Protein AF-A0A7S4HSU2-F1 (afdb_monomer_lite)

Foldseek 3Di:
DDDDDDDDDDDDDPDPPDDDDDPDPDDQDLVNLLVVLLVQLLCCLAPVVVPDPNVRSLVVSLVVLVVVQVVCVVVVHHRRDVVSSVVSSVVSVVCNVCVNVCCVPPDDLCVVPDPVVLVVCCVVPNDVVSNVVSVVVPDDDDDDDDDPCVPDPPDDPVRVVVVVVVVQVVVDDPDDDDDDDDPD

Radius of gyration: 28.09 Å; chains: 1; bounding box: 58×90×59 Å

Organism: NCBI:txid265563

Structure (mmCIF, N/CA/C/O backbone):
data_AF-A0A7S4HSU2-F1
#
_entry.id   AF-A0A7S4HSU2-F1
#
loop_
_atom_site.group_PDB
_atom_site.id
_atom_site.type_symbol
_atom_site.label_atom_id
_atom_site.label_alt_id
_atom_site.label_comp_id
_atom_site.label_asym_id
_atom_site.label_entity_id
_atom_site.label_seq_id
_atom_site.pdbx_PDB_ins_code
_atom_site.Cartn_x
_atom_site.Cartn_y
_atom_site.Cartn_z
_atom_site.occupancy
_atom_site.B_iso_or_equiv
_atom_site.auth_seq_id
_atom_site.auth_comp_id
_atom_site.auth_asym_id
_atom_site.auth_atom_id
_atom_site.pdbx_PDB_model_num
ATOM 1 N N . ARG A 1 1 ? 17.990 72.581 12.651 1.00 37.16 1 ARG A N 1
ATOM 2 C CA . ARG A 1 1 ? 16.517 72.488 12.814 1.00 37.16 1 ARG A CA 1
ATOM 3 C C . ARG A 1 1 ? 16.026 71.397 11.862 1.00 37.16 1 ARG A C 1
ATOM 5 O O . ARG A 1 1 ? 16.315 71.533 10.687 1.00 37.16 1 ARG A O 1
ATOM 12 N N . ARG A 1 2 ? 15.416 70.331 12.412 1.00 32.28 2 ARG A N 1
ATOM 13 C CA . ARG A 1 2 ? 14.367 69.425 11.865 1.00 32.28 2 ARG A CA 1
ATOM 14 C C . ARG A 1 2 ? 14.195 69.462 10.328 1.00 32.28 2 ARG A C 1
ATOM 16 O O . ARG A 1 2 ? 13.885 70.519 9.807 1.00 32.28 2 ARG A O 1
ATOM 23 N N . GLY A 1 3 ? 14.406 68.398 9.555 1.00 29.47 3 GLY A N 1
ATOM 24 C CA . GLY A 1 3 ? 13.776 67.078 9.664 1.00 29.47 3 GLY A CA 1
ATOM 25 C C . GLY A 1 3 ? 12.472 67.052 8.850 1.00 29.47 3 GLY A C 1
ATOM 26 O O . GLY A 1 3 ? 11.531 67.713 9.265 1.00 29.47 3 GLY A O 1
ATOM 27 N N . SER A 1 4 ? 12.451 66.334 7.717 1.00 36.00 4 SER A N 1
ATOM 28 C CA . SER A 1 4 ? 11.297 65.676 7.055 1.00 36.00 4 SER A CA 1
ATOM 29 C C . SER A 1 4 ? 11.825 65.091 5.728 1.00 36.00 4 SER A C 1
ATOM 31 O O . SER A 1 4 ? 12.467 65.818 4.982 1.00 36.00 4 SER A O 1
ATOM 33 N N . GLY A 1 5 ? 11.741 63.805 5.386 1.00 31.88 5 GLY A N 1
ATOM 34 C CA . GLY A 1 5 ? 10.626 62.882 5.575 1.00 31.88 5 GLY A CA 1
ATOM 35 C C . GLY A 1 5 ? 9.933 62.683 4.222 1.00 31.88 5 GLY A C 1
ATOM 36 O O . GLY A 1 5 ? 8.972 63.381 3.929 1.00 31.88 5 GLY A O 1
ATOM 37 N N . GLY A 1 6 ? 10.444 61.776 3.383 1.00 33.00 6 GLY A N 1
ATOM 38 C CA . GLY A 1 6 ? 9.837 61.398 2.101 1.00 33.00 6 GLY A CA 1
ATOM 39 C C . GLY A 1 6 ? 9.956 59.890 1.905 1.00 33.00 6 GLY A C 1
ATOM 40 O O . GLY A 1 6 ? 11.023 59.392 1.558 1.00 33.00 6 GLY A O 1
ATOM 41 N N . GLY A 1 7 ? 8.884 59.177 2.250 1.00 33.25 7 GLY A N 1
ATOM 42 C CA . GLY A 1 7 ? 8.817 57.721 2.328 1.00 33.25 7 GLY A CA 1
ATOM 43 C C . GLY A 1 7 ? 8.661 57.043 0.969 1.00 33.25 7 GLY A C 1
ATOM 44 O O . GLY A 1 7 ? 7.940 57.519 0.096 1.00 33.25 7 GLY A O 1
ATOM 45 N N . GLY A 1 8 ? 9.327 55.897 0.824 1.00 32.38 8 GLY A N 1
ATOM 46 C CA . GLY A 1 8 ? 9.106 54.956 -0.265 1.00 32.38 8 GLY A CA 1
ATOM 47 C C . GLY A 1 8 ? 7.894 54.077 0.027 1.00 32.38 8 GLY A C 1
ATOM 48 O O . GLY A 1 8 ? 7.946 53.228 0.914 1.00 32.38 8 GLY A O 1
ATOM 49 N N . GLY A 1 9 ? 6.819 54.268 -0.734 1.00 33.34 9 GLY A N 1
ATOM 50 C CA . GLY A 1 9 ? 5.735 53.298 -0.852 1.00 33.34 9 GLY A CA 1
ATOM 51 C C . GLY A 1 9 ? 6.085 52.279 -1.932 1.00 33.34 9 GLY A C 1
ATOM 52 O O . GLY A 1 9 ? 6.090 52.612 -3.115 1.00 33.34 9 GLY A O 1
ATOM 53 N N . LYS A 1 10 ? 6.395 51.041 -1.536 1.00 37.44 10 LYS A N 1
ATOM 54 C CA . LYS A 1 10 ? 6.338 49.887 -2.440 1.00 37.44 10 LYS A CA 1
ATOM 55 C C . LYS A 1 10 ? 4.871 49.481 -2.545 1.00 37.44 10 LYS A C 1
ATOM 57 O O . LYS A 1 10 ? 4.307 49.002 -1.570 1.00 37.44 10 LYS A O 1
ATOM 62 N N . GLY A 1 11 ? 4.270 49.728 -3.706 1.00 35.06 11 GLY A N 1
ATOM 63 C CA . GLY A 1 11 ? 2.959 49.198 -4.056 1.00 35.06 11 GLY A CA 1
ATOM 64 C C . GLY A 1 11 ? 3.046 47.692 -4.276 1.00 35.06 11 GLY A C 1
ATOM 65 O O . GLY A 1 11 ? 3.848 47.219 -5.083 1.00 35.06 11 GLY A O 1
ATOM 66 N N . GLU A 1 12 ? 2.232 46.971 -3.519 1.00 34.03 12 GLU A N 1
ATOM 67 C CA . GLU A 1 12 ? 1.886 45.569 -3.704 1.00 34.03 12 GLU A CA 1
ATOM 68 C C . GLU A 1 12 ? 1.117 45.426 -5.024 1.00 34.03 12 GLU A C 1
ATOM 70 O O . GLU A 1 12 ? 0.105 46.088 -5.250 1.00 34.03 12 GLU A O 1
ATOM 75 N N . GLY A 1 13 ? 1.644 44.604 -5.928 1.00 33.03 13 GLY A N 1
ATOM 76 C CA . GLY A 1 13 ? 0.954 44.174 -7.137 1.00 33.03 13 GLY A CA 1
ATOM 77 C C . GLY A 1 13 ? 0.538 42.724 -6.968 1.00 33.03 13 GLY A C 1
ATOM 78 O O . GLY A 1 13 ? 1.309 41.822 -7.293 1.00 33.03 13 GLY A O 1
ATOM 79 N N . GLU A 1 14 ? -0.665 42.510 -6.441 1.00 32.94 14 GLU A N 1
ATOM 80 C CA . GLU A 1 14 ? -1.365 41.229 -6.472 1.00 32.94 14 GLU A CA 1
ATOM 81 C C . GLU A 1 14 ? -1.713 40.896 -7.929 1.00 32.94 14 GLU A C 1
ATOM 83 O O . GLU A 1 14 ? -2.647 41.428 -8.526 1.00 32.94 14 GLU A O 1
ATOM 88 N N . GLY A 1 15 ? -0.900 40.038 -8.540 1.00 33.31 15 GLY A N 1
ATOM 89 C CA . GLY A 1 15 ? -1.208 39.421 -9.821 1.00 33.31 15 GLY A CA 1
ATOM 90 C C . GLY A 1 15 ? -2.084 38.195 -9.603 1.00 33.31 15 GLY A C 1
ATOM 91 O O . GLY A 1 15 ? -1.564 37.086 -9.491 1.00 33.31 15 GLY A O 1
ATOM 92 N N . GLU A 1 16 ? -3.403 38.387 -9.573 1.00 34.88 16 GLU A N 1
ATOM 93 C CA . GLU A 1 16 ? -4.387 37.312 -9.728 1.00 34.88 16 GLU A CA 1
ATOM 94 C C . GLU A 1 16 ? -4.232 36.664 -11.117 1.00 34.88 16 GLU A C 1
ATOM 96 O O . GLU A 1 16 ? -4.819 37.068 -12.125 1.00 34.88 16 GLU A O 1
ATOM 101 N N . GLY A 1 17 ? -3.394 35.631 -11.178 1.00 34.78 17 GLY A N 1
ATOM 102 C CA . GLY A 1 17 ? -3.284 34.730 -12.315 1.00 34.78 17 GLY A CA 1
ATOM 103 C C . GLY A 1 17 ? -4.521 33.844 -12.401 1.00 34.78 17 GLY A C 1
ATOM 104 O O . GLY A 1 17 ? -4.592 32.799 -11.761 1.00 34.78 17 GLY A O 1
ATOM 105 N N . LYS A 1 18 ? -5.491 34.286 -13.207 1.00 37.69 18 LYS A N 1
ATOM 106 C CA . LYS A 1 18 ? -6.683 33.552 -13.650 1.00 37.69 18 LYS A CA 1
ATOM 107 C C . LYS A 1 18 ? -6.416 32.053 -13.834 1.00 37.69 18 LYS A C 1
ATOM 109 O O . LYS A 1 18 ? -5.692 31.645 -14.742 1.00 37.69 18 LYS A O 1
ATOM 114 N N . GLY A 1 19 ? -7.096 31.245 -13.020 1.00 34.09 19 GLY A N 1
ATOM 115 C CA . GLY A 1 19 ? -7.264 29.812 -13.230 1.00 34.09 19 GLY A CA 1
ATOM 116 C C . GLY A 1 19 ? -8.009 29.556 -14.537 1.00 34.09 19 GLY A C 1
ATOM 117 O O . GLY A 1 19 ? -9.233 29.656 -14.610 1.00 34.09 19 GLY A O 1
ATOM 118 N N . GLY A 1 20 ? -7.251 29.243 -15.585 1.00 30.97 20 GLY A N 1
ATOM 119 C CA . GLY A 1 20 ? -7.773 28.716 -16.835 1.00 30.97 20 GLY A CA 1
ATOM 120 C C . GLY A 1 20 ? -8.228 27.277 -16.632 1.00 30.97 20 GLY A C 1
ATOM 121 O O . GLY A 1 20 ? -7.413 26.357 -16.623 1.00 30.97 20 GLY A O 1
ATOM 122 N N . GLY A 1 21 ? -9.538 27.091 -16.474 1.00 42.84 21 GLY A N 1
ATOM 123 C CA . GLY A 1 21 ? -10.187 25.795 -16.610 1.00 42.84 21 GLY A CA 1
ATOM 124 C C . GLY A 1 21 ? -9.946 25.228 -18.008 1.00 42.84 21 GLY A C 1
ATOM 125 O O . GLY A 1 21 ? -10.378 25.796 -19.007 1.00 42.84 21 GLY A O 1
ATOM 126 N N . GLY A 1 22 ? -9.254 24.094 -18.059 1.00 32.19 22 GLY A N 1
ATOM 127 C CA . GLY A 1 22 ? -9.018 23.309 -19.263 1.00 32.19 22 GLY A CA 1
ATOM 128 C C . GLY A 1 22 ? -9.196 21.833 -18.946 1.00 32.19 22 GLY A C 1
ATOM 129 O O . GLY A 1 22 ? -8.226 21.086 -18.898 1.00 32.19 22 GLY A O 1
ATOM 130 N N . GLY A 1 23 ? -10.438 21.417 -18.691 1.00 40.56 23 GLY A N 1
ATOM 131 C CA . GLY A 1 23 ? -10.824 20.011 -18.568 1.00 40.56 23 GLY A CA 1
ATOM 132 C C . GLY A 1 23 ? -10.783 19.309 -19.926 1.00 40.56 23 GLY A C 1
ATOM 133 O O . GLY A 1 23 ? -11.821 18.963 -20.480 1.00 40.56 23 GLY A O 1
ATOM 134 N N . GLY A 1 24 ? -9.587 19.138 -20.488 1.00 39.16 24 GLY A N 1
ATOM 135 C CA . GLY A 1 24 ? -9.338 18.198 -21.575 1.00 39.16 24 GLY A CA 1
ATOM 136 C C . GLY A 1 24 ? -9.117 16.815 -20.976 1.00 39.16 24 GLY A C 1
ATOM 137 O O . GLY A 1 24 ? -8.352 16.681 -20.028 1.00 39.16 24 GLY A O 1
ATOM 138 N N . SER A 1 25 ? -9.793 15.793 -21.503 1.00 51.62 25 SER A N 1
ATOM 139 C CA . SER A 1 25 ? -9.597 14.388 -21.127 1.00 51.62 25 SER A CA 1
ATOM 140 C C . SER A 1 25 ? -8.113 14.007 -21.258 1.00 51.62 25 SER A C 1
ATOM 142 O O . SER A 1 25 ? -7.630 13.675 -22.341 1.00 51.62 25 SER A O 1
ATOM 144 N N . SER A 1 26 ? -7.366 14.121 -20.159 1.00 57.72 26 SER A N 1
ATOM 145 C CA . SER A 1 26 ? -5.938 13.838 -20.108 1.00 57.72 26 SER A CA 1
ATOM 146 C C . SER A 1 26 ? -5.764 12.327 -20.081 1.00 57.72 26 SER A C 1
ATOM 148 O O . SER A 1 26 ? -5.858 11.688 -19.031 1.00 57.72 26 SER A O 1
ATOM 150 N N . GLY A 1 27 ? -5.563 11.732 -21.257 1.00 70.62 27 GLY A N 1
ATOM 151 C CA . GLY A 1 27 ? -5.076 10.361 -21.335 1.00 70.62 27 GLY A CA 1
ATOM 152 C C . GLY A 1 27 ? -3.812 10.217 -20.483 1.00 70.62 27 GLY A C 1
ATOM 153 O O . GLY A 1 27 ? -2.991 11.131 -20.444 1.00 70.62 27 GLY A O 1
ATOM 154 N N . ILE A 1 28 ? -3.685 9.085 -19.790 1.00 79.25 28 ILE A N 1
ATOM 155 C CA . ILE A 1 28 ? -2.544 8.771 -18.920 1.00 79.25 28 ILE A CA 1
ATOM 156 C C . ILE A 1 28 ? -1.241 9.007 -19.699 1.00 79.25 28 ILE A C 1
ATOM 158 O O . ILE A 1 28 ? -1.064 8.452 -20.789 1.00 79.25 28 ILE A O 1
ATOM 162 N N . SER A 1 29 ? -0.345 9.844 -19.170 1.00 88.31 29 SER A N 1
ATOM 163 C CA . SER A 1 29 ? 0.926 10.133 -19.831 1.00 88.31 29 SER A CA 1
ATOM 164 C C . SER A 1 29 ? 1.914 8.973 -19.669 1.00 88.31 29 SER A C 1
ATOM 166 O O . SER A 1 29 ? 1.795 8.132 -18.775 1.00 88.31 29 SER A O 1
ATOM 168 N N . HIS A 1 30 ? 2.955 8.934 -20.506 1.00 90.62 30 HIS A N 1
ATOM 169 C CA . HIS A 1 30 ? 4.055 7.978 -20.331 1.00 90.62 30 HIS A CA 1
ATOM 170 C C . HIS A 1 30 ? 4.741 8.113 -18.967 1.00 90.62 30 HIS A C 1
ATOM 172 O O . HIS A 1 30 ? 5.156 7.107 -18.397 1.00 90.62 30 HIS A O 1
ATOM 178 N N . GLY A 1 31 ? 4.847 9.340 -18.447 1.00 92.62 31 GLY A N 1
ATOM 179 C CA . GLY A 1 31 ? 5.408 9.600 -17.121 1.00 92.62 31 GLY A CA 1
ATOM 180 C C . GLY A 1 31 ? 4.555 8.986 -16.014 1.00 92.62 31 GLY A C 1
ATOM 181 O O . GLY A 1 31 ? 5.094 8.326 -15.127 1.00 92.62 31 GLY A O 1
ATOM 182 N N . ASP A 1 32 ? 3.231 9.112 -16.124 1.00 93.62 32 ASP A N 1
ATOM 183 C CA . ASP A 1 32 ? 2.290 8.540 -15.158 1.00 93.62 32 ASP A CA 1
ATOM 184 C C . ASP A 1 32 ? 2.365 7.009 -15.147 1.00 93.62 32 ASP A C 1
ATOM 186 O O . ASP A 1 32 ? 2.396 6.402 -14.079 1.00 93.62 32 ASP A O 1
ATOM 190 N N . LEU A 1 33 ? 2.474 6.376 -16.322 1.00 93.06 33 LEU A N 1
ATOM 191 C CA . LEU A 1 33 ? 2.641 4.922 -16.435 1.00 93.06 33 LEU A CA 1
ATOM 192 C C . LEU A 1 33 ? 3.939 4.437 -15.784 1.00 93.06 33 LEU A C 1
ATOM 194 O O . LEU A 1 33 ? 3.933 3.449 -15.050 1.00 93.06 33 LEU A O 1
ATOM 198 N N . VAL A 1 34 ? 5.051 5.135 -16.029 1.00 96.44 34 VAL A N 1
ATOM 199 C CA . VAL A 1 34 ? 6.345 4.812 -15.409 1.00 96.44 34 VAL A CA 1
ATOM 200 C C . VAL A 1 34 ? 6.265 4.971 -13.894 1.00 96.44 34 VAL A C 1
ATOM 202 O O . VAL A 1 34 ? 6.704 4.084 -13.165 1.00 96.44 34 VAL A O 1
ATOM 205 N N . GLN A 1 35 ? 5.675 6.064 -13.406 1.00 96.94 35 GLN A N 1
ATOM 206 C CA . GLN A 1 35 ? 5.536 6.310 -11.973 1.00 96.94 35 GLN A CA 1
ATOM 207 C C . GLN A 1 35 ? 4.634 5.265 -11.302 1.00 96.94 35 GLN A C 1
ATOM 209 O O . GLN A 1 35 ? 4.975 4.758 -10.232 1.00 96.94 35 GLN A O 1
ATOM 214 N N . ALA A 1 36 ? 3.512 4.910 -11.933 1.00 96.25 36 ALA A N 1
ATOM 215 C CA . ALA A 1 36 ? 2.607 3.876 -11.446 1.00 96.25 36 ALA A CA 1
ATOM 216 C C . ALA A 1 36 ? 3.299 2.507 -11.378 1.00 96.25 36 ALA A C 1
ATOM 218 O O . ALA A 1 36 ? 3.211 1.832 -10.354 1.00 96.25 36 ALA A O 1
ATOM 219 N N . ALA A 1 37 ? 4.041 2.125 -12.421 1.00 97.12 37 ALA A N 1
ATOM 220 C CA . ALA A 1 37 ? 4.781 0.867 -12.450 1.00 97.12 37 ALA A CA 1
ATOM 221 C C . ALA A 1 37 ? 5.895 0.817 -11.395 1.00 97.12 37 ALA A C 1
ATOM 223 O O . ALA A 1 37 ? 6.041 -0.193 -10.711 1.00 97.12 37 ALA A O 1
ATOM 224 N N . LEU A 1 38 ? 6.647 1.907 -11.209 1.00 98.19 38 LEU A N 1
ATOM 225 C CA . LEU A 1 38 ? 7.670 1.985 -10.165 1.00 98.19 38 LEU A CA 1
ATOM 226 C C . LEU A 1 38 ? 7.069 1.852 -8.764 1.00 98.19 38 LEU A C 1
ATOM 228 O O . LEU A 1 38 ? 7.590 1.083 -7.964 1.00 98.19 38 LEU A O 1
ATOM 232 N N . ARG A 1 39 ? 5.963 2.548 -8.474 1.00 97.00 39 ARG A N 1
ATOM 233 C CA . ARG A 1 39 ? 5.269 2.444 -7.179 1.00 97.00 39 ARG A CA 1
ATOM 234 C C . ARG A 1 39 ? 4.722 1.042 -6.937 1.00 97.00 39 ARG A C 1
ATOM 236 O O . ARG A 1 39 ? 4.918 0.498 -5.859 1.00 97.00 39 ARG A O 1
ATOM 243 N N . MET A 1 40 ? 4.072 0.454 -7.940 1.00 97.06 40 MET A N 1
ATOM 244 C CA . MET A 1 40 ? 3.513 -0.895 -7.856 1.00 97.06 40 MET A CA 1
ATOM 245 C C . MET A 1 40 ? 4.606 -1.944 -7.627 1.00 97.06 40 MET A C 1
ATOM 247 O O . MET A 1 40 ? 4.516 -2.722 -6.681 1.00 97.06 40 MET A O 1
ATOM 251 N N . GLY A 1 41 ? 5.657 -1.934 -8.450 1.00 97.56 41 GLY A N 1
ATOM 252 C CA . GLY A 1 41 ? 6.766 -2.878 -8.328 1.00 97.56 41 GLY A CA 1
ATOM 253 C C . GLY A 1 41 ? 7.540 -2.700 -7.021 1.00 97.56 41 GLY A C 1
ATOM 254 O O . GLY A 1 41 ? 7.869 -3.685 -6.369 1.00 97.56 41 GLY A O 1
ATOM 255 N N . ALA A 1 42 ? 7.784 -1.458 -6.588 1.00 97.12 42 ALA A N 1
ATOM 256 C CA . ALA A 1 42 ? 8.400 -1.193 -5.289 1.00 97.12 42 ALA A CA 1
ATOM 257 C C . ALA A 1 42 ? 7.517 -1.693 -4.138 1.00 97.12 42 ALA A C 1
ATOM 259 O O . ALA A 1 42 ? 8.028 -2.317 -3.216 1.00 97.12 42 ALA A O 1
ATOM 260 N N . ALA A 1 43 ? 6.197 -1.499 -4.210 1.00 95.81 43 ALA A N 1
ATOM 261 C CA . ALA A 1 43 ? 5.290 -1.988 -3.180 1.00 95.81 43 ALA A CA 1
ATOM 262 C C . ALA A 1 43 ? 5.305 -3.521 -3.070 1.00 95.81 43 ALA A C 1
ATOM 264 O O . ALA A 1 43 ? 5.353 -4.056 -1.965 1.00 95.81 43 ALA A O 1
ATOM 265 N N . GLN A 1 44 ? 5.336 -4.228 -4.205 1.00 95.88 44 GLN A N 1
ATOM 266 C CA . GLN A 1 44 ? 5.489 -5.685 -4.224 1.00 95.88 44 GLN A CA 1
ATOM 267 C C . GLN A 1 44 ? 6.814 -6.131 -3.594 1.00 95.88 44 GLN A C 1
ATOM 269 O O . GLN A 1 44 ? 6.829 -7.061 -2.795 1.00 95.88 44 GLN A O 1
ATOM 274 N N . LEU A 1 45 ? 7.915 -5.454 -3.935 1.00 96.56 45 LEU A N 1
ATOM 275 C CA . LEU A 1 45 ? 9.251 -5.791 -3.440 1.00 96.56 45 LEU A CA 1
ATOM 276 C C . LEU A 1 45 ? 9.439 -5.507 -1.948 1.00 96.56 45 LEU A C 1
ATOM 278 O O . LEU A 1 45 ? 10.194 -6.226 -1.302 1.00 96.56 45 LEU A O 1
ATOM 282 N N . LEU A 1 46 ? 8.808 -4.455 -1.425 1.00 95.19 46 LEU A N 1
ATOM 283 C CA . LEU A 1 46 ? 9.069 -3.957 -0.073 1.00 95.19 46 LEU A CA 1
ATOM 284 C C . LEU A 1 46 ? 8.021 -4.400 0.952 1.00 95.19 46 LEU A C 1
ATOM 286 O O . LEU A 1 46 ? 8.370 -4.596 2.110 1.00 95.19 46 LEU A O 1
ATOM 290 N N . PHE A 1 47 ? 6.760 -4.583 0.547 1.00 93.12 47 PHE A N 1
ATOM 291 C CA . PHE A 1 47 ? 5.656 -4.851 1.480 1.00 93.12 47 PHE A CA 1
ATOM 292 C C . PHE A 1 47 ? 4.949 -6.194 1.258 1.00 93.12 47 PHE A C 1
ATOM 294 O O . PHE A 1 47 ? 4.207 -6.624 2.134 1.00 93.12 47 PHE A O 1
ATOM 301 N N . LEU A 1 48 ? 5.154 -6.862 0.115 1.00 92.81 48 LEU A N 1
ATOM 302 C CA . LEU A 1 48 ? 4.508 -8.144 -0.223 1.00 92.81 48 LEU A CA 1
ATOM 303 C C . LEU A 1 48 ? 5.525 -9.288 -0.359 1.00 92.81 48 LEU A C 1
ATOM 305 O O . LEU A 1 48 ? 5.365 -10.194 -1.182 1.00 92.81 48 LEU A O 1
ATOM 309 N N . THR A 1 49 ? 6.595 -9.227 0.433 1.00 86.88 49 THR A N 1
ATOM 310 C CA . THR A 1 49 ? 7.730 -10.164 0.389 1.00 86.88 49 THR A CA 1
ATOM 311 C C . THR A 1 49 ? 7.340 -11.607 0.716 1.00 86.88 49 THR A C 1
ATOM 313 O O . THR A 1 49 ? 8.003 -12.538 0.265 1.00 86.88 49 THR A O 1
ATOM 316 N N . ASP A 1 50 ? 6.249 -11.800 1.455 1.00 88.00 50 ASP A N 1
ATOM 317 C CA . ASP A 1 50 ? 5.659 -13.092 1.807 1.00 88.00 50 ASP A CA 1
ATOM 318 C C . ASP A 1 50 ? 4.884 -13.744 0.648 1.00 88.00 50 ASP A C 1
ATOM 320 O O . ASP A 1 50 ? 4.745 -14.967 0.603 1.00 88.00 50 ASP A O 1
ATOM 324 N N . LYS A 1 51 ? 4.386 -12.942 -0.300 1.00 86.38 51 LYS A N 1
ATOM 325 C CA . LYS A 1 51 ? 3.477 -13.386 -1.371 1.00 86.38 51 LYS A CA 1
ATOM 326 C C . LYS A 1 51 ? 4.138 -13.460 -2.740 1.00 86.38 51 LYS A C 1
ATOM 328 O O . LYS A 1 51 ? 3.755 -14.311 -3.543 1.00 86.38 51 LYS A O 1
ATOM 333 N N . THR A 1 52 ? 5.119 -12.601 -3.014 1.00 87.44 52 THR A N 1
ATOM 334 C CA . THR A 1 52 ? 5.701 -12.469 -4.355 1.00 87.44 52 THR A CA 1
ATOM 335 C C . THR A 1 52 ? 7.226 -12.560 -4.313 1.00 87.44 52 THR A C 1
ATOM 337 O O . THR A 1 52 ? 7.881 -11.682 -3.750 1.00 87.44 52 THR A O 1
ATOM 340 N N . PRO A 1 53 ? 7.838 -13.565 -4.973 1.00 93.06 53 PRO A N 1
ATOM 341 C CA . PRO A 1 53 ? 9.287 -13.622 -5.116 1.00 93.06 53 PRO A CA 1
ATOM 342 C C . PRO A 1 53 ? 9.835 -12.357 -5.802 1.00 93.06 53 PRO A C 1
ATOM 344 O O . PRO A 1 53 ? 9.273 -11.926 -6.813 1.00 93.06 53 PRO A O 1
ATOM 347 N N . PRO A 1 54 ? 10.976 -11.793 -5.360 1.00 91.50 54 PRO A N 1
ATOM 348 C CA . PRO A 1 54 ? 11.468 -10.519 -5.889 1.00 91.50 54 PRO A CA 1
ATOM 349 C C . PRO A 1 54 ? 11.682 -10.488 -7.408 1.00 91.50 54 PRO A C 1
ATOM 351 O O . PRO A 1 54 ? 11.377 -9.499 -8.073 1.00 91.50 54 PRO A O 1
ATOM 354 N N . TYR A 1 55 ? 12.166 -11.589 -7.992 1.00 91.88 55 TYR A N 1
ATOM 355 C CA . TYR A 1 55 ? 12.354 -11.676 -9.443 1.00 91.88 55 TYR A CA 1
ATOM 356 C C . TYR A 1 55 ? 11.022 -11.623 -10.211 1.00 91.88 55 TYR A C 1
ATOM 358 O O . TYR A 1 55 ? 10.988 -11.112 -11.333 1.00 91.88 55 TYR A O 1
ATOM 366 N N . ALA A 1 56 ? 9.943 -12.151 -9.620 1.00 94.06 56 ALA A N 1
ATOM 367 C CA . ALA A 1 56 ? 8.619 -12.188 -10.224 1.00 94.06 56 ALA A CA 1
ATOM 368 C C . ALA A 1 56 ? 8.003 -10.786 -10.233 1.00 94.06 56 ALA A C 1
ATOM 370 O O . ALA A 1 56 ? 7.594 -10.329 -11.295 1.00 94.06 56 ALA A O 1
ATOM 371 N N . ALA A 1 57 ? 8.084 -10.054 -9.116 1.00 95.44 57 ALA A N 1
ATOM 372 C CA . ALA A 1 57 ? 7.604 -8.672 -9.013 1.00 95.44 57 ALA A CA 1
ATOM 373 C C . ALA A 1 57 ? 8.194 -7.759 -10.109 1.00 95.44 57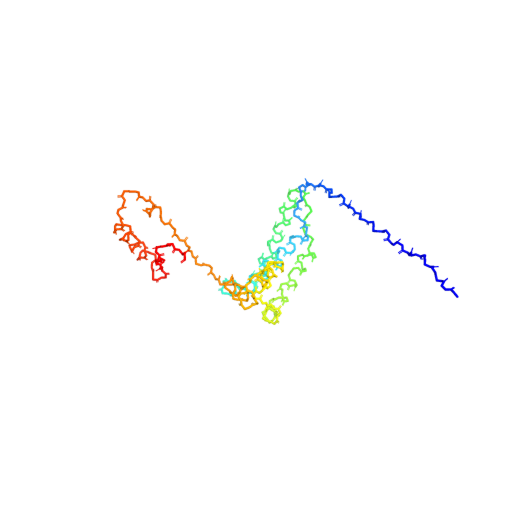 ALA A C 1
ATOM 375 O O . ALA A 1 57 ? 7.477 -7.041 -10.812 1.00 95.44 57 ALA A O 1
ATOM 376 N N . VAL A 1 58 ? 9.515 -7.834 -10.321 1.00 96.75 58 VAL A N 1
ATOM 377 C CA . VAL A 1 58 ? 10.192 -7.058 -11.376 1.00 96.75 58 VAL A CA 1
ATOM 378 C C . VAL A 1 58 ? 9.733 -7.496 -12.768 1.00 96.75 58 VAL A C 1
ATOM 380 O O . VAL A 1 58 ? 9.424 -6.652 -13.613 1.00 96.75 58 VAL A O 1
ATOM 383 N N . LYS A 1 59 ? 9.702 -8.810 -13.024 1.00 96.88 59 LYS A N 1
ATOM 384 C CA . LYS A 1 59 ? 9.336 -9.362 -14.333 1.00 96.88 59 LYS A CA 1
ATOM 385 C C . LYS A 1 59 ? 7.900 -8.998 -14.712 1.00 96.88 59 LYS A C 1
ATOM 387 O O . LYS A 1 59 ? 7.690 -8.469 -15.801 1.00 96.88 59 LYS A O 1
ATOM 392 N N . GLU A 1 60 ? 6.945 -9.231 -13.819 1.00 96.44 60 GLU A N 1
ATOM 393 C CA . GLU A 1 60 ? 5.523 -8.955 -14.039 1.00 96.44 60 GLU A CA 1
ATOM 394 C C . GLU A 1 60 ? 5.272 -7.467 -14.276 1.00 96.44 60 GLU A C 1
ATOM 396 O O . GLU A 1 60 ? 4.567 -7.106 -15.216 1.00 96.44 60 GLU A O 1
ATOM 401 N N . THR A 1 61 ? 5.924 -6.588 -13.508 1.00 97.19 61 THR A N 1
ATOM 402 C CA . THR A 1 61 ? 5.812 -5.136 -13.708 1.00 97.19 61 THR A CA 1
ATOM 403 C C . THR A 1 61 ? 6.281 -4.716 -15.110 1.00 97.19 61 THR A C 1
ATOM 405 O O . THR A 1 61 ? 5.637 -3.913 -15.789 1.00 97.19 61 THR A O 1
ATOM 408 N N . VAL A 1 62 ? 7.392 -5.285 -15.590 1.00 96.88 62 VAL A N 1
ATOM 409 C CA . VAL A 1 62 ? 7.921 -5.024 -16.940 1.00 96.88 62 VAL A CA 1
ATOM 410 C C . VAL A 1 62 ? 7.006 -5.595 -18.028 1.00 96.88 62 VAL A C 1
ATOM 412 O O . VAL A 1 62 ? 6.781 -4.954 -19.058 1.00 96.88 62 VAL A O 1
ATOM 415 N N . GLU A 1 63 ? 6.470 -6.796 -17.822 1.00 96.62 63 GLU A N 1
ATOM 416 C CA . GLU A 1 63 ? 5.540 -7.437 -18.754 1.00 96.62 63 GLU A CA 1
ATOM 417 C C . GLU A 1 63 ? 4.200 -6.694 -18.839 1.00 96.62 63 GLU A C 1
ATOM 419 O O . GLU A 1 63 ? 3.656 -6.552 -19.939 1.00 96.62 63 GLU A O 1
ATOM 424 N N . ALA A 1 64 ? 3.717 -6.133 -17.728 1.00 95.56 64 ALA A N 1
ATOM 425 C CA . ALA A 1 64 ? 2.539 -5.273 -17.694 1.00 95.56 64 ALA A CA 1
ATOM 426 C C . ALA A 1 64 ? 2.730 -4.025 -18.571 1.00 95.56 64 ALA A C 1
ATOM 428 O O . ALA A 1 64 ? 1.890 -3.746 -19.427 1.00 95.56 64 ALA A O 1
ATOM 429 N N . LEU A 1 65 ? 3.871 -3.333 -18.456 1.00 95.50 65 LEU A N 1
ATOM 430 C CA . LEU A 1 65 ? 4.197 -2.175 -19.303 1.00 95.50 65 LEU A CA 1
ATOM 431 C C . LEU A 1 65 ? 4.298 -2.537 -20.793 1.00 95.50 65 LEU A C 1
ATOM 433 O O . LEU A 1 65 ? 3.831 -1.798 -21.659 1.00 95.50 65 LEU A O 1
ATOM 437 N N . ARG A 1 66 ? 4.882 -3.694 -21.123 1.00 94.88 66 ARG A N 1
ATOM 438 C CA . ARG A 1 66 ? 4.945 -4.169 -22.518 1.00 94.88 66 ARG A CA 1
ATOM 439 C C . ARG A 1 66 ? 3.566 -4.496 -23.080 1.00 94.88 66 ARG A C 1
ATOM 441 O O . ARG A 1 66 ? 3.325 -4.259 -24.266 1.00 94.88 66 ARG A O 1
ATOM 448 N N . SER A 1 67 ? 2.689 -5.054 -22.250 1.00 93.50 67 SER A N 1
ATOM 449 C CA . SER A 1 67 ? 1.317 -5.407 -22.619 1.00 93.50 67 SER A CA 1
ATOM 450 C C . SER A 1 67 ? 0.460 -4.160 -22.815 1.00 93.50 67 SER A C 1
ATOM 452 O O . SER A 1 67 ? -0.220 -4.048 -23.832 1.00 93.50 67 SER A O 1
ATOM 454 N N . GLU A 1 68 ? 0.590 -3.175 -21.927 1.00 91.31 68 GLU A N 1
ATOM 455 C CA . GLU A 1 68 ? 0.008 -1.841 -22.095 1.00 91.31 68 GLU A CA 1
ATOM 456 C C . GLU A 1 68 ? 0.438 -1.218 -23.432 1.00 91.31 68 GLU A C 1
ATOM 458 O O . GLU A 1 68 ? -0.405 -0.799 -24.228 1.00 91.31 68 GLU A O 1
ATOM 463 N N . GLY A 1 69 ? 1.732 -1.292 -23.760 1.00 89.00 69 GLY A N 1
ATOM 464 C CA . GLY A 1 69 ? 2.242 -0.774 -25.024 1.00 89.00 69 GLY A CA 1
ATOM 465 C C . GLY A 1 69 ? 1.644 -1.462 -26.259 1.00 89.00 69 GLY A C 1
ATOM 466 O O . GLY A 1 69 ? 1.500 -0.819 -27.301 1.00 89.00 69 GLY A O 1
ATOM 467 N N . LYS A 1 70 ? 1.278 -2.751 -26.179 1.00 88.56 70 LYS A N 1
ATOM 468 C CA . LYS A 1 70 ? 0.559 -3.452 -27.264 1.00 88.56 70 LYS A CA 1
ATOM 469 C C . LYS A 1 70 ? -0.846 -2.876 -27.442 1.00 88.56 70 LYS A C 1
ATOM 471 O O . LYS A 1 70 ? -1.183 -2.476 -28.552 1.00 88.56 70 LYS A O 1
ATOM 476 N N . ILE A 1 71 ? -1.589 -2.728 -26.344 1.00 87.75 71 ILE A N 1
ATOM 477 C CA . ILE A 1 71 ? -2.941 -2.147 -26.332 1.00 87.75 71 ILE A CA 1
ATOM 478 C C . ILE A 1 71 ? -2.922 -0.720 -26.892 1.00 87.75 71 ILE A C 1
ATOM 480 O O . ILE A 1 71 ? -3.795 -0.332 -27.667 1.00 87.75 71 ILE A O 1
ATOM 484 N N . HIS A 1 72 ? -1.916 0.080 -26.530 1.00 87.94 72 HIS A N 1
ATOM 485 C CA . HIS A 1 72 ? -1.772 1.432 -27.061 1.00 87.94 72 HIS A CA 1
ATOM 486 C C . HIS A 1 72 ? -1.544 1.437 -28.572 1.00 87.94 72 HIS A C 1
ATOM 488 O O . HIS A 1 72 ? -2.227 2.187 -29.267 1.00 87.94 72 HIS A O 1
ATOM 494 N N . ARG A 1 73 ? -0.672 0.565 -29.095 1.00 87.25 73 ARG A N 1
ATOM 495 C CA . ARG A 1 73 ? -0.460 0.433 -30.547 1.00 87.25 73 ARG A CA 1
ATOM 496 C C . ARG A 1 73 ? -1.736 0.034 -31.285 1.00 87.25 73 ARG A C 1
ATOM 498 O O . ARG A 1 73 ? -2.057 0.659 -32.289 1.00 87.25 73 ARG A O 1
ATOM 505 N N . GLU A 1 74 ? -2.478 -0.943 -30.771 1.00 90.38 74 GLU A N 1
ATOM 506 C CA . GLU A 1 74 ? -3.757 -1.388 -31.352 1.00 90.38 74 GLU A CA 1
ATOM 507 C C . GLU A 1 74 ? -4.801 -0.263 -31.395 1.00 90.38 74 GLU A C 1
ATOM 509 O O . GLU A 1 74 ? -5.602 -0.184 -32.321 1.00 90.38 74 GLU A O 1
ATOM 514 N N . ARG A 1 75 ? -4.759 0.655 -30.423 1.00 88.31 75 ARG A N 1
ATOM 515 C CA . ARG A 1 75 ? -5.639 1.832 -30.338 1.00 88.31 75 ARG A CA 1
ATOM 516 C C . ARG A 1 75 ? -5.098 3.068 -31.068 1.00 88.31 75 ARG A C 1
ATOM 518 O O . ARG A 1 75 ? -5.624 4.161 -30.862 1.00 88.31 75 ARG A O 1
ATOM 525 N N . GLY A 1 76 ? -4.028 2.938 -31.857 1.00 86.31 76 GLY A N 1
ATOM 526 C CA . GLY A 1 76 ? -3.400 4.059 -32.568 1.00 86.31 76 GLY A CA 1
ATOM 527 C C . GLY A 1 76 ? -2.722 5.091 -31.654 1.00 86.31 76 GLY A C 1
ATOM 528 O O . GLY A 1 76 ? -2.481 6.223 -32.065 1.00 86.31 76 GLY A O 1
ATOM 529 N N . ARG A 1 77 ? -2.422 4.728 -30.401 1.00 85.81 77 ARG A N 1
ATOM 530 C CA . ARG A 1 77 ? -1.725 5.570 -29.420 1.00 85.81 77 ARG A CA 1
ATOM 531 C C . ARG A 1 77 ? -0.238 5.239 -29.380 1.00 85.81 77 ARG A C 1
ATOM 533 O O . ARG A 1 77 ? 0.195 4.118 -29.647 1.00 85.81 77 ARG A O 1
ATOM 540 N N . ARG A 1 78 ? 0.569 6.219 -28.971 1.00 87.25 78 ARG A N 1
ATOM 541 C CA . ARG A 1 78 ? 2.007 6.021 -28.777 1.00 87.25 78 ARG A CA 1
ATOM 542 C C . ARG A 1 78 ? 2.256 5.104 -27.575 1.00 87.25 78 ARG A C 1
ATOM 544 O O . ARG A 1 78 ? 1.926 5.453 -26.443 1.00 87.25 78 ARG A O 1
ATOM 551 N N . ALA A 1 79 ? 2.881 3.957 -27.822 1.00 90.75 79 ALA A N 1
ATOM 552 C CA . ALA A 1 79 ? 3.357 3.070 -26.765 1.00 90.75 79 ALA A CA 1
ATOM 553 C C . ALA A 1 79 ? 4.532 3.681 -25.994 1.00 90.75 79 ALA A C 1
ATOM 555 O O . ALA A 1 79 ? 5.282 4.505 -26.527 1.00 90.75 79 ALA A O 1
ATOM 556 N N . LEU A 1 80 ? 4.706 3.234 -24.751 1.00 92.25 80 LEU A N 1
ATOM 557 C CA . LEU A 1 80 ? 5.884 3.553 -23.957 1.00 92.25 80 LEU A CA 1
ATOM 558 C C . LEU A 1 80 ? 7.159 3.057 -24.676 1.00 92.25 80 LEU A C 1
ATOM 560 O O . LEU A 1 80 ? 7.184 1.918 -25.152 1.00 92.25 80 LEU A O 1
ATOM 564 N N . PRO A 1 81 ? 8.213 3.885 -24.803 1.00 93.38 81 PRO A N 1
ATOM 565 C CA . PRO A 1 81 ? 9.449 3.464 -25.451 1.00 93.38 81 PRO A CA 1
ATOM 566 C C . PRO A 1 81 ? 10.172 2.394 -24.622 1.00 93.38 81 PRO A C 1
ATOM 568 O O . PRO A 1 81 ? 10.176 2.439 -23.392 1.00 93.38 81 PRO A O 1
ATOM 571 N N . GLU A 1 82 ? 10.867 1.471 -25.292 1.00 94.50 82 GLU A N 1
ATOM 572 C CA . GLU A 1 82 ? 11.602 0.382 -24.624 1.00 94.50 82 GLU A CA 1
ATOM 573 C C . GLU A 1 82 ? 12.681 0.906 -23.657 1.00 94.50 82 GLU A C 1
ATOM 575 O O . GLU A 1 82 ? 12.991 0.261 -22.659 1.00 94.50 82 GLU A O 1
ATOM 580 N N . SER A 1 83 ? 13.234 2.099 -23.902 1.00 96.38 83 SER A N 1
ATOM 581 C CA . SER A 1 83 ? 14.175 2.752 -22.983 1.00 96.38 83 SER A CA 1
ATOM 582 C C . SER A 1 83 ? 13.559 3.036 -21.609 1.00 96.38 83 SER A C 1
ATOM 584 O O . SER A 1 83 ? 14.213 2.798 -20.596 1.00 96.38 83 SER A O 1
ATOM 586 N N . ALA A 1 84 ? 12.299 3.473 -21.556 1.00 96.38 84 ALA A N 1
ATOM 587 C CA . ALA A 1 84 ? 11.594 3.710 -20.298 1.00 96.38 84 ALA A CA 1
ATOM 588 C C . ALA A 1 84 ? 11.293 2.393 -19.564 1.00 96.38 84 ALA A C 1
ATOM 590 O O . ALA A 1 84 ? 11.442 2.314 -18.349 1.00 96.38 84 ALA A O 1
ATOM 591 N N . ILE A 1 85 ? 10.963 1.327 -20.298 1.00 97.31 85 ILE A N 1
ATOM 592 C CA . ILE A 1 85 ? 10.758 -0.012 -19.722 1.00 97.31 85 ILE A CA 1
ATOM 593 C C . ILE A 1 85 ? 12.065 -0.548 -19.113 1.00 97.31 85 ILE A C 1
ATOM 595 O O . ILE A 1 85 ? 12.079 -1.055 -17.989 1.00 97.31 85 ILE A O 1
ATOM 599 N N . LYS A 1 86 ? 13.191 -0.389 -19.820 1.00 97.81 86 LYS A N 1
ATOM 600 C CA . LYS A 1 86 ? 14.524 -0.744 -19.306 1.00 97.81 86 LYS A CA 1
ATOM 601 C C . LYS A 1 86 ? 14.899 0.070 -18.069 1.00 97.81 86 LYS A C 1
ATOM 603 O O . LYS A 1 86 ? 15.469 -0.495 -17.139 1.00 97.81 86 LYS A O 1
ATOM 608 N N . PHE A 1 87 ? 14.555 1.358 -18.047 1.00 98.31 87 PHE A N 1
ATOM 609 C CA . PHE A 1 87 ? 14.738 2.217 -16.881 1.00 98.31 87 PHE A CA 1
ATOM 610 C C . PHE A 1 87 ? 13.957 1.693 -15.668 1.00 98.31 87 PHE A C 1
ATOM 612 O O . PHE A 1 87 ? 14.559 1.487 -14.618 1.00 98.31 87 PHE A O 1
ATOM 619 N N . VAL A 1 88 ? 12.667 1.369 -15.826 1.00 98.25 88 VAL A N 1
ATOM 620 C CA . VAL A 1 88 ? 11.848 0.774 -14.752 1.00 98.25 88 VAL A CA 1
ATOM 621 C C . VAL A 1 88 ? 12.489 -0.505 -14.207 1.00 98.25 88 VAL A C 1
ATOM 623 O O . VAL A 1 88 ? 12.687 -0.623 -13.001 1.00 98.25 88 VAL A O 1
ATOM 626 N N . ASN A 1 89 ? 12.900 -1.433 -15.079 1.00 98.31 89 ASN A N 1
ATOM 627 C CA . ASN A 1 89 ? 13.588 -2.661 -14.664 1.00 98.31 89 ASN A CA 1
ATOM 628 C C . ASN A 1 89 ? 14.884 -2.377 -13.883 1.00 98.31 89 ASN A C 1
ATOM 630 O O . ASN A 1 89 ? 15.156 -3.032 -12.879 1.00 98.31 89 ASN A O 1
ATOM 634 N N . ALA A 1 90 ? 15.694 -1.415 -14.332 1.00 98.44 90 ALA A N 1
ATOM 635 C CA . ALA A 1 90 ? 16.940 -1.057 -13.659 1.00 98.44 90 ALA A CA 1
ATOM 636 C C . ALA A 1 90 ? 16.692 -0.467 -12.261 1.00 98.44 90 ALA A C 1
ATOM 638 O O . ALA A 1 90 ? 17.353 -0.871 -11.304 1.00 98.44 90 ALA A O 1
ATOM 639 N N . VAL A 1 91 ? 15.713 0.435 -12.132 1.00 98.38 91 VAL A N 1
ATOM 640 C CA . VAL A 1 91 ? 15.332 1.036 -10.846 1.00 98.38 91 VAL A CA 1
ATOM 641 C C . VAL A 1 91 ? 14.772 -0.020 -9.896 1.00 98.38 91 VAL A C 1
ATOM 643 O O . VAL A 1 91 ? 15.238 -0.113 -8.766 1.00 98.38 91 VAL A O 1
ATOM 646 N N . LEU A 1 92 ? 13.848 -0.875 -10.343 1.00 98.31 92 LEU A N 1
ATOM 647 C CA . LEU A 1 92 ? 13.282 -1.924 -9.486 1.00 98.31 92 LEU A CA 1
ATOM 648 C C . LEU A 1 92 ? 14.335 -2.944 -9.037 1.00 98.31 92 LEU A C 1
ATOM 650 O O . LEU A 1 92 ? 14.306 -3.387 -7.895 1.00 98.31 92 LEU A O 1
ATOM 654 N N . ARG A 1 93 ? 15.326 -3.263 -9.879 1.00 97.81 93 ARG A N 1
ATOM 655 C CA . ARG A 1 93 ? 16.473 -4.093 -9.469 1.00 97.81 93 ARG A CA 1
ATOM 656 C C . ARG A 1 93 ? 17.346 -3.422 -8.419 1.00 97.81 93 ARG A C 1
ATOM 658 O O . ARG A 1 93 ? 17.993 -4.122 -7.648 1.00 97.81 93 ARG A O 1
ATOM 665 N N . ARG A 1 94 ? 17.417 -2.090 -8.411 1.00 97.88 94 ARG A N 1
ATOM 666 C CA . ARG A 1 94 ? 18.090 -1.341 -7.348 1.00 97.88 94 ARG A CA 1
ATOM 667 C C . ARG A 1 94 ? 17.278 -1.385 -6.056 1.00 97.88 94 ARG A C 1
ATOM 669 O O . ARG A 1 94 ? 17.832 -1.757 -5.030 1.00 97.88 94 ARG A O 1
ATOM 676 N N . VAL A 1 95 ? 15.974 -1.113 -6.130 1.00 97.19 95 VAL A N 1
ATOM 677 C CA . VAL A 1 95 ? 15.048 -1.223 -4.986 1.00 97.19 95 VAL A CA 1
ATOM 678 C C . VAL A 1 95 ? 15.085 -2.625 -4.379 1.00 97.19 95 VAL A C 1
ATOM 680 O O . VAL A 1 95 ? 15.131 -2.762 -3.168 1.00 97.19 95 VAL A O 1
ATOM 683 N N . GLN A 1 96 ? 15.158 -3.671 -5.199 1.00 96.19 96 GLN A N 1
ATOM 684 C CA . GLN A 1 96 ? 15.289 -5.045 -4.718 1.00 96.19 96 GLN A CA 1
ATOM 685 C C . GLN A 1 96 ? 16.531 -5.268 -3.833 1.00 96.19 96 GLN A C 1
ATOM 687 O O . GLN A 1 96 ? 16.482 -6.098 -2.932 1.00 96.19 96 GLN A O 1
ATOM 692 N N . ARG A 1 97 ? 17.653 -4.591 -4.114 1.00 96.19 97 ARG A N 1
ATOM 693 C CA . ARG A 1 97 ? 18.913 -4.779 -3.373 1.00 96.19 97 ARG A CA 1
ATOM 694 C C . ARG A 1 97 ? 19.033 -3.870 -2.156 1.00 96.19 97 ARG A C 1
ATOM 696 O O . ARG A 1 97 ? 19.550 -4.305 -1.142 1.00 96.19 97 ARG A O 1
ATOM 703 N N . GLU A 1 98 ? 18.615 -2.617 -2.305 1.00 96.50 98 GLU A N 1
ATOM 704 C CA . GLU A 1 98 ? 18.921 -1.523 -1.367 1.00 96.50 98 GLU A CA 1
ATOM 705 C C . GLU A 1 98 ? 17.650 -0.974 -0.690 1.00 96.50 98 GLU A C 1
ATOM 707 O O . GLU A 1 98 ? 17.718 -0.181 0.237 1.00 96.50 98 GLU A O 1
ATOM 712 N N . GLY A 1 99 ? 16.460 -1.348 -1.167 1.00 94.94 99 GLY A N 1
ATOM 713 C CA . GLY A 1 99 ? 15.220 -0.654 -0.819 1.00 94.94 99 GLY A CA 1
ATOM 714 C C . GLY A 1 99 ? 14.705 -0.923 0.590 1.00 94.94 99 GLY A C 1
ATOM 715 O O . GLY A 1 99 ? 14.066 -0.041 1.148 1.00 94.94 99 GLY A O 1
ATOM 716 N N . ALA A 1 100 ? 14.972 -2.099 1.165 1.00 94.12 100 ALA A N 1
ATOM 717 C CA . ALA A 1 100 ? 14.554 -2.408 2.535 1.00 94.12 100 ALA A CA 1
ATOM 718 C C . ALA A 1 100 ? 15.300 -1.533 3.557 1.00 94.12 100 ALA A C 1
ATOM 720 O O . ALA A 1 100 ? 14.666 -0.919 4.407 1.00 94.12 100 ALA A O 1
ATOM 721 N N . GLU A 1 101 ? 16.620 -1.411 3.400 1.00 95.88 101 GLU A N 1
ATOM 722 C CA . GLU A 1 101 ? 17.477 -0.553 4.228 1.00 95.88 101 GLU A CA 1
ATOM 723 C C . GLU A 1 101 ? 17.085 0.923 4.075 1.00 95.88 101 GLU A C 1
ATOM 725 O O . GLU A 1 101 ? 16.794 1.595 5.059 1.00 95.88 101 GLU A O 1
ATOM 730 N N . LEU A 1 102 ? 16.929 1.406 2.836 1.00 94.75 102 LEU A N 1
ATOM 731 C CA . LEU A 1 102 ? 16.494 2.785 2.583 1.00 94.75 102 LEU A CA 1
ATOM 732 C C . LEU A 1 102 ? 15.106 3.096 3.164 1.00 94.75 102 LEU A C 1
ATOM 734 O O . LEU A 1 102 ? 14.855 4.228 3.574 1.00 94.75 102 LEU A O 1
ATOM 738 N N . LEU A 1 103 ? 14.188 2.125 3.161 1.00 94.12 103 LEU A N 1
ATOM 739 C CA . LEU A 1 103 ? 12.859 2.293 3.746 1.00 94.12 103 LEU A CA 1
ATOM 740 C C . LEU A 1 103 ? 12.958 2.454 5.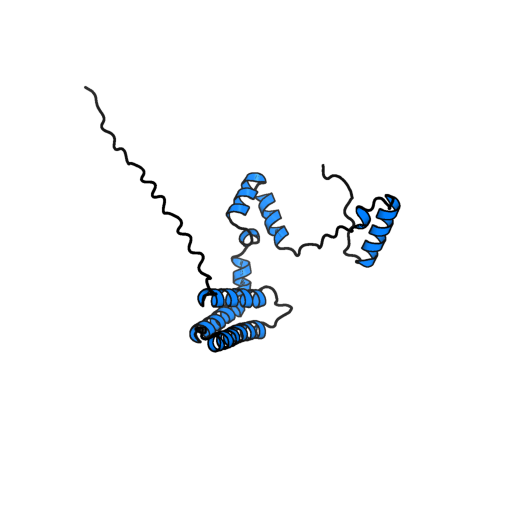267 1.00 94.12 103 LEU A C 1
ATOM 742 O O . LEU A 1 103 ? 12.340 3.362 5.817 1.00 94.12 103 LEU A O 1
ATOM 746 N N . GLU A 1 104 ? 13.741 1.606 5.930 1.00 93.81 104 GLU A N 1
ATOM 747 C CA . GLU A 1 104 ? 13.931 1.645 7.382 1.00 93.81 104 GLU A CA 1
ATOM 748 C C . GLU A 1 104 ? 14.648 2.926 7.842 1.00 93.81 104 GLU A C 1
ATOM 750 O O . GLU A 1 104 ? 14.243 3.538 8.828 1.00 93.81 104 GLU A O 1
ATOM 755 N N . GLU A 1 105 ? 15.665 3.380 7.105 1.00 95.50 105 GLU A N 1
ATOM 756 C CA . GLU A 1 105 ? 16.480 4.540 7.491 1.00 95.50 105 GLU A CA 1
ATOM 757 C C . GLU A 1 105 ? 15.816 5.897 7.228 1.00 95.50 105 GLU A C 1
ATOM 759 O O . GLU A 1 105 ? 16.109 6.882 7.914 1.00 95.50 105 GLU A O 1
ATOM 764 N N . HIS A 1 106 ? 14.962 5.988 6.206 1.00 93.62 106 HIS A N 1
ATOM 765 C CA . HIS A 1 106 ? 14.506 7.279 5.682 1.00 93.62 106 HIS A CA 1
ATOM 766 C C . HIS A 1 106 ? 13.000 7.500 5.728 1.00 93.62 106 HIS A C 1
ATOM 768 O O . HIS A 1 106 ? 12.544 8.546 5.262 1.00 93.62 106 HIS A O 1
ATOM 774 N N . THR A 1 107 ? 12.219 6.557 6.256 1.00 93.50 107 THR A N 1
ATOM 775 C CA . THR A 1 107 ? 10.763 6.714 6.310 1.00 93.50 107 THR A CA 1
ATOM 776 C C . THR A 1 107 ? 10.199 6.529 7.705 1.00 93.50 107 THR A C 1
ATOM 778 O O . THR A 1 107 ? 10.756 5.855 8.568 1.00 93.50 107 THR A O 1
ATOM 781 N N . SER A 1 108 ? 9.059 7.166 7.927 1.00 94.00 108 SER A N 1
ATOM 782 C CA . SER A 1 108 ? 8.309 7.138 9.166 1.00 94.00 108 SER A CA 1
ATOM 783 C C . SER A 1 108 ? 6.811 7.002 8.875 1.00 94.00 108 SER A C 1
ATOM 785 O O . SER A 1 108 ? 6.338 7.377 7.797 1.00 94.00 108 SER A O 1
ATOM 787 N N . PRO A 1 109 ? 6.001 6.548 9.848 1.00 94.31 109 PRO A N 1
ATOM 788 C CA . PRO A 1 109 ? 4.544 6.546 9.718 1.00 94.31 109 PRO A CA 1
ATOM 789 C C . PRO A 1 109 ? 3.949 7.903 9.306 1.00 94.31 109 PRO A C 1
ATOM 791 O O . PRO A 1 109 ? 2.932 7.945 8.617 1.00 94.31 109 PRO A O 1
ATOM 794 N N . ARG A 1 110 ? 4.590 9.019 9.686 1.00 94.44 110 ARG A N 1
ATOM 795 C CA . ARG A 1 110 ? 4.136 10.378 9.357 1.00 94.44 110 ARG A CA 1
ATOM 796 C C . ARG A 1 110 ? 4.197 10.679 7.859 1.00 94.44 110 ARG A C 1
ATOM 798 O O . ARG A 1 110 ? 3.370 11.452 7.387 1.00 94.44 110 ARG A O 1
ATOM 805 N N . ASP A 1 111 ? 5.097 10.044 7.111 1.00 94.62 111 ASP A N 1
ATOM 806 C CA . ASP A 1 111 ? 5.242 10.258 5.662 1.00 94.62 111 ASP A CA 1
ATOM 807 C C . ASP A 1 111 ? 4.036 9.742 4.860 1.00 94.62 111 ASP A C 1
ATOM 809 O O . ASP A 1 111 ? 3.834 10.122 3.707 1.00 94.62 111 ASP A O 1
ATOM 813 N N . ASN A 1 112 ? 3.188 8.920 5.487 1.00 93.81 112 ASN A N 1
ATOM 814 C CA . ASN A 1 112 ? 1.926 8.444 4.917 1.00 93.81 112 ASN A CA 1
ATOM 815 C C . ASN A 1 112 ? 0.757 9.423 5.141 1.00 93.81 112 ASN A C 1
ATOM 817 O O . ASN A 1 112 ? -0.363 9.160 4.700 1.00 93.81 112 ASN A O 1
ATOM 821 N N . VAL A 1 113 ? 0.995 10.553 5.814 1.00 94.81 113 VAL A N 1
ATOM 822 C CA . VAL A 1 113 ? -0.008 11.578 6.122 1.00 94.81 113 VAL A CA 1
ATOM 823 C C . VAL A 1 113 ? 0.349 12.875 5.399 1.00 94.81 113 VAL A C 1
ATOM 825 O O . VAL A 1 113 ? 1.502 13.298 5.364 1.00 94.81 113 VAL A O 1
ATOM 828 N N . ALA A 1 114 ? -0.649 13.547 4.820 1.00 95.69 114 ALA A N 1
ATOM 829 C CA . ALA A 1 114 ? -0.424 14.833 4.169 1.00 95.69 114 ALA A CA 1
ATOM 830 C C . ALA A 1 114 ? 0.131 15.866 5.169 1.00 95.69 114 ALA A C 1
ATOM 832 O O . ALA A 1 114 ? -0.386 16.003 6.278 1.00 95.69 114 ALA A O 1
ATOM 833 N N . GLY A 1 115 ? 1.148 16.635 4.764 1.00 94.94 115 GLY A N 1
ATOM 834 C CA . GLY A 1 115 ? 1.852 17.554 5.668 1.00 94.94 115 GLY A CA 1
ATOM 835 C C . GLY A 1 115 ? 0.948 18.592 6.343 1.00 94.94 115 GLY A C 1
ATOM 836 O O . GLY A 1 115 ? 1.133 18.888 7.522 1.00 94.94 115 GLY A O 1
ATOM 837 N N . TRP A 1 116 ? -0.071 19.090 5.632 1.00 96.81 116 TRP A N 1
ATOM 838 C CA . TRP A 1 116 ? -1.067 20.000 6.207 1.00 96.81 116 TRP A CA 1
ATOM 839 C C . TRP A 1 116 ? -1.887 19.323 7.315 1.00 96.81 116 TRP A C 1
ATOM 841 O O . TRP A 1 116 ? -2.100 19.921 8.359 1.00 96.81 116 TRP A O 1
ATOM 851 N N . LEU A 1 117 ? -2.273 18.056 7.145 1.00 96.81 117 LEU A N 1
ATOM 852 C CA . LEU A 1 117 ? -3.084 17.320 8.114 1.00 96.81 117 LEU A CA 1
ATOM 853 C C . LEU A 1 117 ? -2.290 17.005 9.383 1.00 96.81 117 LEU A C 1
ATOM 855 O O . LEU A 1 117 ? -2.784 17.197 10.490 1.00 96.81 117 LEU A O 1
ATOM 859 N N . ALA A 1 118 ? -1.033 16.583 9.225 1.00 95.75 118 ALA A N 1
ATOM 860 C CA . ALA A 1 118 ? -0.149 16.351 10.361 1.00 95.75 118 ALA A CA 1
ATOM 861 C C . ALA A 1 118 ? 0.074 17.636 11.177 1.00 95.75 118 ALA A C 1
ATOM 863 O O . ALA A 1 118 ? 0.149 17.579 12.401 1.00 95.75 118 ALA A O 1
ATOM 864 N N . LYS A 1 119 ? 0.156 18.795 10.507 1.00 96.75 119 LYS A N 1
ATOM 865 C CA . LYS A 1 119 ? 0.265 20.100 11.168 1.00 96.75 119 LYS A CA 1
ATOM 866 C C . LYS A 1 119 ? -0.998 20.434 11.970 1.00 96.75 119 LYS A C 1
ATOM 868 O O . LYS A 1 119 ? -0.884 20.701 13.161 1.00 96.75 119 LYS A O 1
ATOM 873 N N . GLU A 1 120 ? -2.175 20.345 11.352 1.00 97.75 120 GLU A N 1
ATOM 874 C CA . GLU A 1 120 ? -3.468 20.598 12.015 1.00 97.75 120 GLU A CA 1
ATOM 875 C C . GLU A 1 120 ? -3.669 19.703 13.251 1.00 97.75 120 GLU A C 1
ATOM 877 O O . GLU A 1 120 ? -4.137 20.148 14.302 1.00 97.75 120 GLU A O 1
ATOM 882 N N . TRP A 1 121 ? -3.270 18.432 13.155 1.00 97.25 121 TRP A N 1
ATOM 883 C CA . TRP A 1 121 ? -3.339 17.486 14.268 1.00 97.25 121 TRP A CA 1
ATOM 884 C C . TRP A 1 121 ? -2.400 17.855 15.410 1.00 97.25 121 TRP A C 1
ATOM 886 O O . TRP A 1 121 ? -2.815 17.830 16.569 1.00 97.25 121 TRP A O 1
ATOM 896 N N . THR A 1 122 ? -1.159 18.236 15.097 1.00 97.69 122 THR A N 1
ATOM 897 C CA . THR A 1 122 ? -0.194 18.668 16.114 1.00 97.69 122 THR A CA 1
ATOM 898 C C . THR A 1 122 ? -0.656 19.950 16.806 1.00 97.69 122 THR A C 1
ATOM 900 O O . THR A 1 122 ? -0.500 20.061 18.019 1.00 97.69 122 THR A O 1
ATOM 903 N N . GLU A 1 123 ? -1.268 20.891 16.087 1.00 97.94 123 GLU A N 1
ATOM 904 C CA . GLU A 1 123 ? -1.817 22.119 16.679 1.00 97.94 123 GLU A CA 1
ATOM 905 C C . GLU A 1 123 ? -3.024 21.841 17.589 1.00 97.94 123 GLU A C 1
ATOM 907 O O . GLU A 1 123 ? -3.143 22.440 18.657 1.00 97.94 123 GLU A O 1
ATOM 912 N N . SER A 1 124 ? -3.889 20.898 17.205 1.00 97.75 124 SER A N 1
ATOM 913 C CA . SER A 1 124 ? -5.117 20.582 17.949 1.00 97.75 124 SER A CA 1
ATOM 914 C C . SER A 1 124 ? -4.893 19.655 19.150 1.00 97.75 124 SER A C 1
ATOM 916 O O . SER A 1 124 ? -5.544 19.811 20.183 1.00 97.75 124 SER A O 1
ATOM 918 N N . TRP A 1 125 ? -4.001 18.668 19.021 1.00 96.88 125 TRP A N 1
ATOM 919 C CA . TRP A 1 125 ? -3.848 17.567 19.986 1.00 96.88 125 TRP A CA 1
ATOM 920 C C . TRP A 1 125 ? -2.409 17.334 20.462 1.00 96.88 125 TRP A C 1
ATOM 922 O O . TRP A 1 125 ? -2.178 16.485 21.325 1.00 96.88 125 TRP A O 1
ATOM 932 N N . GLY A 1 126 ? -1.446 18.100 19.952 1.00 97.56 126 GLY A N 1
ATOM 933 C CA . GLY A 1 126 ? -0.037 17.982 20.309 1.00 97.56 126 GLY A CA 1
ATOM 934 C C . GLY A 1 126 ? 0.694 16.856 19.577 1.00 97.56 126 GLY A C 1
ATOM 935 O O . GLY A 1 126 ? 0.107 15.940 19.001 1.00 97.56 126 GLY A O 1
ATOM 936 N N . GLU A 1 127 ? 2.024 16.918 19.631 1.00 96.75 127 GLU A N 1
ATOM 937 C CA . GLU A 1 127 ? 2.903 16.051 18.839 1.00 96.75 127 GLU A CA 1
ATOM 938 C C . GLU A 1 127 ? 2.765 14.562 19.188 1.00 96.75 127 GLU A C 1
ATOM 940 O O . GLU A 1 127 ? 2.722 13.711 18.303 1.00 96.75 127 GLU A O 1
ATOM 945 N N . GLU A 1 128 ? 2.637 14.233 20.475 1.00 97.38 128 GLU A N 1
ATOM 946 C CA . GLU A 1 128 ? 2.529 12.841 20.926 1.00 97.38 128 GLU A CA 1
ATOM 947 C C . GLU A 1 128 ? 1.220 12.179 20.463 1.00 97.38 128 GLU A C 1
ATOM 949 O O . GLU A 1 128 ? 1.215 11.003 20.094 1.00 97.38 128 GLU A O 1
ATOM 954 N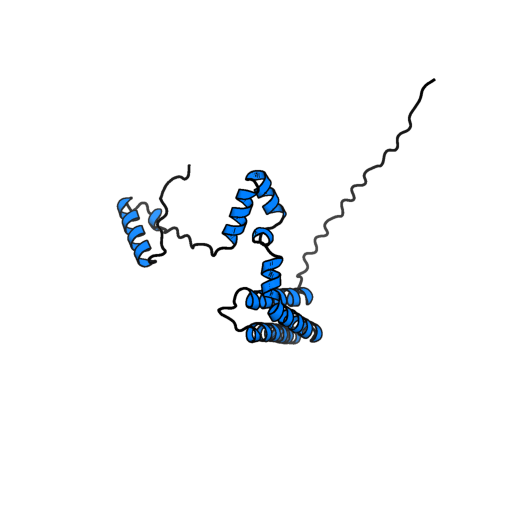 N . ALA A 1 129 ? 0.108 12.922 20.437 1.00 97.00 129 ALA A N 1
ATOM 955 C CA . ALA A 1 129 ? -1.157 12.412 19.916 1.00 97.00 129 ALA A CA 1
ATOM 956 C C . ALA A 1 129 ? -1.079 12.202 18.397 1.00 97.00 129 ALA A C 1
ATOM 958 O O . ALA A 1 129 ? -1.459 11.136 17.909 1.00 97.00 129 ALA A O 1
ATOM 959 N N . THR A 1 130 ? -0.520 13.170 17.662 1.00 96.94 130 THR A N 1
ATOM 960 C CA . THR A 1 130 ? -0.279 13.061 16.215 1.00 96.94 130 THR A CA 1
ATOM 961 C C . THR A 1 130 ? 0.573 11.846 15.877 1.00 96.94 130 THR A C 1
ATOM 963 O O . THR A 1 130 ? 0.193 11.054 15.014 1.00 96.94 130 THR A O 1
ATOM 966 N N . ARG A 1 131 ? 1.679 11.639 16.602 1.00 96.31 131 ARG A N 1
ATOM 967 C CA . ARG A 1 131 ? 2.557 10.476 16.432 1.00 96.31 131 ARG A CA 1
ATOM 968 C C . ARG A 1 131 ? 1.782 9.165 16.573 1.00 96.31 131 ARG A C 1
ATOM 970 O O . ARG A 1 131 ? 1.850 8.318 15.684 1.00 96.31 131 ARG A O 1
ATOM 977 N N . ARG A 1 132 ? 0.983 9.024 17.639 1.00 96.56 132 ARG A N 1
ATOM 978 C CA . ARG A 1 132 ? 0.154 7.827 17.870 1.00 96.56 132 ARG A CA 1
ATOM 979 C C . ARG A 1 132 ? -0.878 7.606 16.769 1.00 96.56 132 ARG A C 1
ATOM 981 O O . ARG A 1 132 ? -1.135 6.458 16.414 1.00 96.56 132 ARG A O 1
ATOM 988 N N . MET A 1 133 ? -1.480 8.668 16.235 1.00 95.75 133 MET A N 1
ATOM 9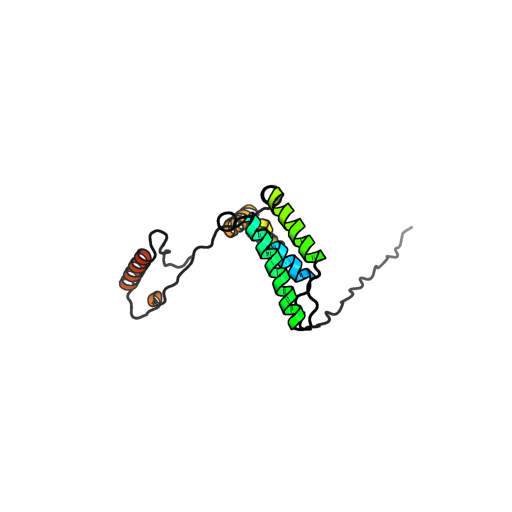89 C CA . MET A 1 133 ? -2.428 8.551 15.123 1.00 95.75 133 MET A CA 1
ATOM 990 C C . MET A 1 133 ? -1.739 8.037 13.857 1.00 95.75 133 MET A C 1
ATOM 992 O O . MET A 1 133 ? -2.207 7.054 13.284 1.00 95.75 133 MET A O 1
ATOM 996 N N . CYS A 1 134 ? -0.598 8.621 13.477 1.00 96.00 134 CYS A N 1
ATOM 997 C CA . CYS A 1 134 ? 0.191 8.163 12.330 1.00 96.00 134 CYS A CA 1
ATOM 998 C C . CYS A 1 134 ? 0.604 6.691 12.480 1.00 96.00 134 CYS A C 1
ATOM 1000 O O . CYS A 1 134 ? 0.409 5.898 11.564 1.00 96.00 134 CYS A O 1
ATOM 1002 N N . GLU A 1 135 ? 1.105 6.293 13.652 1.00 95.25 135 GLU A N 1
ATOM 1003 C CA . GLU A 1 135 ? 1.470 4.899 13.940 1.00 95.25 135 GLU A CA 1
ATOM 1004 C C . GLU A 1 135 ? 0.272 3.951 13.861 1.00 95.25 135 GLU A C 1
ATOM 1006 O O . GLU A 1 135 ? 0.375 2.850 13.317 1.00 95.25 135 GLU A O 1
ATOM 1011 N N . ARG A 1 136 ? -0.891 4.362 14.378 1.00 94.38 136 ARG A N 1
ATOM 1012 C CA . ARG A 1 136 ? -2.104 3.542 14.312 1.00 94.38 136 ARG A CA 1
ATOM 1013 C C . ARG A 1 136 ? -2.574 3.320 12.883 1.00 94.38 136 ARG A C 1
ATOM 1015 O O . ARG A 1 136 ? -2.964 2.194 12.584 1.00 94.38 136 ARG A O 1
ATOM 1022 N N . MET A 1 137 ? -2.487 4.333 12.023 1.00 92.62 137 MET A N 1
ATOM 1023 C CA . MET A 1 137 ? -2.887 4.250 10.614 1.00 92.62 137 MET A CA 1
ATOM 1024 C C . MET A 1 137 ? -2.056 3.261 9.789 1.00 92.62 137 MET A C 1
ATOM 1026 O O . MET A 1 137 ? -2.544 2.787 8.768 1.00 92.62 137 MET A O 1
ATOM 1030 N N . MET A 1 138 ? -0.844 2.915 10.233 1.00 93.12 138 MET A N 1
ATOM 1031 C CA . MET A 1 138 ? -0.005 1.915 9.559 1.00 93.12 138 MET A CA 1
ATOM 1032 C C . MET A 1 138 ? -0.446 0.471 9.813 1.00 93.12 138 MET A C 1
ATOM 1034 O O . MET A 1 138 ? 0.027 -0.439 9.137 1.00 93.12 138 MET A O 1
ATOM 1038 N N . ASN A 1 139 ? -1.329 0.239 10.787 1.00 91.62 139 ASN A N 1
ATOM 1039 C CA . ASN A 1 139 ? -1.829 -1.098 11.082 1.00 91.62 139 ASN A CA 1
ATOM 1040 C C . ASN A 1 139 ? -3.050 -1.421 10.223 1.00 91.62 139 ASN A C 1
ATOM 1042 O O . ASN A 1 139 ? -3.841 -0.539 9.885 1.00 91.62 139 ASN A O 1
ATOM 1046 N N . GLU A 1 140 ? -3.246 -2.707 9.942 1.0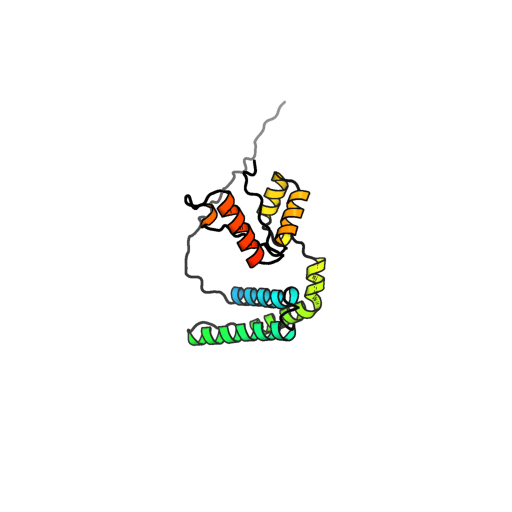0 88.56 140 GLU A N 1
ATOM 1047 C CA . GLU A 1 140 ? -4.434 -3.172 9.235 1.00 88.56 140 GLU A CA 1
ATOM 1048 C C . GLU A 1 140 ? -5.716 -2.761 9.992 1.00 88.56 140 GLU A C 1
ATOM 1050 O O . GLU A 1 140 ? -5.846 -3.029 11.197 1.00 88.56 140 GLU A O 1
ATOM 1055 N N . PRO A 1 141 ? -6.669 -2.078 9.326 1.00 88.56 141 PRO A N 1
ATOM 1056 C CA . PRO A 1 141 ? -7.888 -1.635 9.977 1.00 88.56 141 PRO A CA 1
ATOM 1057 C C . PRO A 1 141 ? -8.783 -2.828 10.309 1.00 88.56 141 PRO A C 1
ATOM 1059 O O . PRO A 1 141 ? -8.984 -3.740 9.508 1.00 88.56 141 PRO A O 1
ATOM 1062 N N . ARG A 1 142 ? -9.402 -2.788 11.490 1.00 86.69 142 ARG A N 1
ATOM 1063 C CA . ARG A 1 142 ? -10.434 -3.762 11.855 1.00 86.69 142 ARG A CA 1
ATOM 1064 C C . ARG A 1 142 ? -11.701 -3.512 11.044 1.00 86.69 142 ARG A C 1
ATOM 1066 O O . ARG A 1 142 ? -12.124 -2.369 10.869 1.00 86.69 142 ARG A O 1
ATOM 1073 N N . ILE A 1 143 ? -12.345 -4.592 10.614 1.00 89.38 143 ILE A N 1
ATOM 1074 C CA . ILE A 1 143 ? -13.668 -4.518 9.998 1.00 89.38 143 ILE A CA 1
ATOM 1075 C C . ILE A 1 143 ? -14.692 -4.205 11.092 1.00 89.38 143 ILE A C 1
ATOM 1077 O O . ILE A 1 143 ? -14.812 -4.940 12.070 1.00 89.38 143 ILE A O 1
ATOM 1081 N N . ASN A 1 144 ? -15.447 -3.123 10.908 1.00 90.94 144 ASN A N 1
ATOM 1082 C CA . ASN A 1 144 ? -16.550 -2.748 11.788 1.00 90.94 144 ASN A CA 1
ATOM 1083 C C . ASN A 1 144 ? -17.876 -3.093 11.110 1.00 90.94 144 ASN A C 1
ATOM 1085 O O . ASN A 1 144 ? -18.139 -2.651 9.991 1.00 90.94 144 ASN A O 1
ATOM 1089 N N . LEU A 1 145 ? -18.713 -3.874 11.790 1.00 89.75 145 LEU A N 1
ATOM 1090 C CA . LEU A 1 145 ? -20.014 -4.303 11.285 1.00 89.75 145 LEU A CA 1
ATOM 1091 C C . LEU A 1 145 ? -21.122 -3.774 12.194 1.00 89.75 145 LEU A C 1
ATOM 1093 O O . LEU A 1 145 ? -21.078 -3.964 13.407 1.00 89.75 145 LEU A O 1
ATOM 1097 N N . THR A 1 146 ? -22.154 -3.184 11.590 1.00 91.31 146 THR A N 1
ATOM 1098 C CA . THR A 1 146 ? -23.369 -2.759 12.297 1.00 91.31 146 THR A CA 1
ATOM 1099 C C . THR A 1 146 ? -24.565 -3.537 11.748 1.00 91.31 146 THR A C 1
ATOM 1101 O O . THR A 1 146 ? -25.118 -3.170 10.706 1.00 91.31 146 THR A O 1
ATOM 1104 N N . PRO A 1 147 ? -24.982 -4.635 12.405 1.00 91.38 147 PRO A N 1
ATOM 1105 C CA . PRO A 1 147 ? -26.081 -5.454 11.917 1.00 91.38 147 PRO A CA 1
ATOM 1106 C C . PRO A 1 147 ? -27.409 -4.695 11.894 1.00 91.38 147 PRO A C 1
ATOM 1108 O O . PRO A 1 147 ? -27.804 -4.053 12.866 1.00 91.38 147 PRO A O 1
ATOM 1111 N N . ARG A 1 148 ? -28.171 -4.849 10.804 1.00 92.00 148 ARG A N 1
ATOM 1112 C CA . ARG A 1 148 ? -29.476 -4.186 10.627 1.00 92.00 148 ARG A CA 1
ATOM 1113 C C . ARG A 1 148 ? -30.462 -4.484 11.762 1.00 92.00 148 ARG A C 1
ATOM 1115 O O . ARG A 1 148 ? -31.270 -3.627 12.110 1.00 92.00 148 ARG A O 1
ATOM 1122 N N . PHE A 1 149 ? -30.415 -5.688 12.337 1.00 91.25 149 PHE A N 1
ATOM 1123 C CA . PHE A 1 149 ? -31.359 -6.102 13.377 1.00 91.25 149 PHE A CA 1
ATOM 1124 C C . PHE A 1 149 ? -31.223 -5.300 14.680 1.00 91.25 149 PHE A C 1
ATOM 1126 O O . PHE A 1 149 ? -32.174 -5.289 15.459 1.00 91.25 149 PHE A O 1
ATOM 1133 N N . LEU A 1 150 ? -30.106 -4.593 14.902 1.00 88.62 150 LEU A N 1
ATOM 1134 C CA . LEU A 1 150 ? -29.952 -3.689 16.048 1.00 88.62 150 LEU A CA 1
ATOM 1135 C C . LEU A 1 150 ? -31.026 -2.597 16.064 1.00 88.62 150 LEU A C 1
ATOM 1137 O O . LEU A 1 150 ? -31.532 -2.226 17.123 1.00 88.62 150 LEU A O 1
ATOM 1141 N N . PHE A 1 151 ? -31.449 -2.166 14.879 1.00 88.81 151 PHE A N 1
ATOM 1142 C CA . PHE A 1 151 ? -32.449 -1.120 14.689 1.00 88.81 151 PHE A CA 1
ATOM 1143 C C . PHE A 1 151 ? -33.867 -1.668 14.492 1.00 88.81 151 PHE A C 1
ATOM 1145 O O . PHE A 1 151 ? -34.789 -0.903 14.228 1.00 88.81 151 PHE A O 1
ATOM 1152 N N . SER A 1 152 ? -34.067 -2.987 14.587 1.00 90.38 152 SER A N 1
ATOM 1153 C CA . SER A 1 152 ? -35.395 -3.577 14.423 1.00 90.38 152 SER A CA 1
ATOM 1154 C C . SER A 1 152 ? -36.282 -3.216 15.619 1.00 90.38 152 SER A C 1
ATOM 1156 O O . SER A 1 152 ? -35.953 -3.612 16.740 1.00 90.38 152 SER A O 1
ATOM 1158 N N . PRO A 1 153 ? -37.439 -2.557 15.416 1.00 90.12 153 PRO A N 1
ATOM 1159 C CA . PRO A 1 153 ? -38.378 -2.286 16.504 1.00 90.12 153 PRO A CA 1
ATOM 1160 C C . PRO A 1 153 ? -39.075 -3.562 16.999 1.00 90.12 153 PRO A C 1
ATOM 1162 O O . PRO A 1 153 ? -39.701 -3.555 18.051 1.00 90.12 153 PRO A O 1
ATOM 1165 N N . ARG A 1 154 ? -38.973 -4.663 16.241 1.00 92.81 154 ARG A N 1
ATOM 1166 C CA . ARG A 1 154 ? -39.595 -5.954 16.565 1.00 92.81 154 ARG A CA 1
ATOM 1167 C C . ARG A 1 154 ? -38.773 -6.800 17.536 1.00 92.81 154 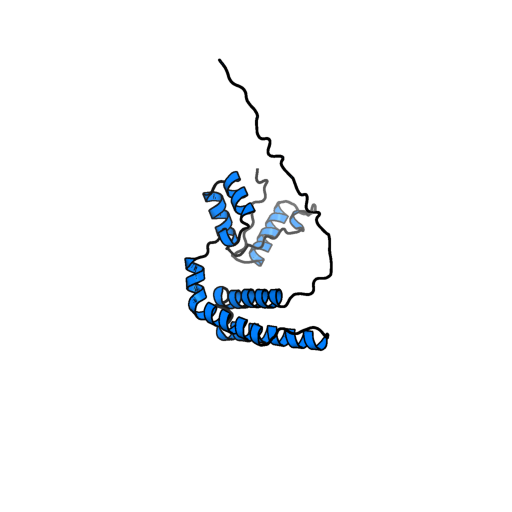ARG A C 1
ATOM 1169 O O . ARG A 1 154 ? -39.247 -7.855 17.925 1.00 92.81 154 ARG A O 1
ATOM 1176 N N . LEU A 1 155 ? -37.540 -6.394 17.850 1.00 89.62 155 LEU A N 1
ATOM 1177 C CA . LEU A 1 155 ? -36.666 -7.129 18.762 1.00 89.62 155 LEU A CA 1
ATOM 1178 C C . LEU A 1 155 ? -36.503 -6.351 20.062 1.00 89.62 155 LEU A C 1
ATOM 1180 O O . LEU A 1 155 ? -36.170 -5.163 20.063 1.00 89.62 155 LEU A O 1
ATOM 1184 N N . SER A 1 156 ? -36.679 -7.050 21.173 1.00 89.88 156 SER A N 1
ATOM 1185 C CA . SER A 1 156 ? -36.324 -6.567 22.501 1.00 89.88 156 SER A CA 1
ATOM 1186 C C . SER A 1 156 ? -34.807 -6.369 22.644 1.00 89.88 156 SER A C 1
ATOM 1188 O O . SER A 1 156 ? -34.000 -6.775 21.802 1.00 89.88 156 SER A O 1
ATOM 1190 N N . GLY A 1 157 ? -34.389 -5.708 23.728 1.00 86.88 157 GLY A N 1
ATOM 1191 C CA . GLY A 1 157 ? -32.968 -5.583 24.072 1.00 86.88 157 GLY A CA 1
ATOM 1192 C C . GLY A 1 157 ? -32.285 -6.946 24.228 1.00 86.88 157 GLY A C 1
ATOM 1193 O O . GLY A 1 157 ? -31.254 -7.180 23.605 1.00 86.88 157 GLY A O 1
ATOM 1194 N N . GLY A 1 158 ? -32.907 -7.870 24.970 1.00 89.62 158 GLY A N 1
ATOM 1195 C CA . GLY A 1 158 ? -32.365 -9.214 25.198 1.00 89.62 158 GLY A CA 1
ATOM 1196 C C . GLY A 1 158 ? -32.208 -10.030 23.913 1.00 89.62 158 GLY A C 1
ATOM 1197 O O . GLY A 1 158 ? -31.165 -10.644 23.700 1.00 89.62 158 GLY A O 1
ATOM 1198 N N . GLU A 1 159 ? -33.189 -9.972 23.006 1.00 92.50 159 GLU A N 1
ATOM 1199 C CA . GLU A 1 159 ? -33.108 -10.667 21.712 1.00 92.50 159 GLU A CA 1
ATOM 1200 C C . GLU A 1 159 ? -32.007 -10.103 20.805 1.00 92.50 159 GLU A C 1
ATOM 1202 O O . GLU A 1 159 ? -31.375 -10.850 20.057 1.00 92.50 159 GLU A O 1
ATOM 1207 N N . ARG A 1 160 ? -31.750 -8.789 20.865 1.00 91.62 160 ARG A N 1
ATOM 1208 C CA . ARG A 1 160 ? -30.629 -8.170 20.141 1.00 91.62 160 ARG A CA 1
ATOM 1209 C C . ARG A 1 160 ? -29.286 -8.636 20.684 1.00 91.62 160 ARG A C 1
ATOM 1211 O O . ARG A 1 160 ? -28.424 -8.986 19.882 1.00 91.62 160 ARG A O 1
ATOM 1218 N N . THR A 1 161 ? -29.127 -8.685 22.005 1.00 91.25 161 THR A N 1
ATOM 1219 C CA . THR A 1 161 ? -27.900 -9.177 22.643 1.00 91.25 161 THR A CA 1
ATOM 1220 C C . THR A 1 161 ? -27.641 -10.635 22.281 1.00 91.25 161 THR A C 1
ATOM 1222 O O . THR A 1 161 ? -26.560 -10.950 21.800 1.00 91.25 161 THR A O 1
ATOM 1225 N N . ALA A 1 162 ? -28.647 -11.509 22.386 1.00 92.94 162 ALA A N 1
ATOM 1226 C CA . ALA A 1 162 ? -28.505 -12.916 22.007 1.00 92.94 162 ALA A CA 1
ATOM 1227 C C . ALA A 1 162 ? -28.095 -13.090 20.532 1.00 92.94 162 ALA A C 1
ATOM 1229 O O . ALA A 1 162 ? -27.246 -13.918 20.209 1.00 92.94 162 ALA A O 1
ATOM 1230 N N . LYS A 1 163 ? -28.651 -12.273 19.625 1.00 93.88 163 LYS A N 1
ATOM 1231 C CA . LYS A 1 163 ? -28.246 -12.276 18.211 1.00 93.88 163 LYS A CA 1
ATOM 1232 C C . LYS A 1 163 ? -26.829 -11.752 17.979 1.00 93.88 163 LYS A C 1
ATOM 1234 O O . LYS A 1 163 ? -26.163 -12.250 17.077 1.00 93.88 163 LYS A O 1
ATOM 1239 N N . LEU A 1 164 ? -26.380 -10.751 18.736 1.00 93.31 164 LEU A N 1
ATOM 1240 C CA . LEU A 1 164 ? -25.000 -10.262 18.661 1.00 93.31 164 LEU A CA 1
ATOM 1241 C C . LEU A 1 164 ? -24.005 -11.322 19.132 1.00 93.31 164 LEU A C 1
ATOM 1243 O O . LEU A 1 164 ? -23.002 -11.528 18.460 1.00 93.31 164 LEU A O 1
ATOM 1247 N N . GLU A 1 165 ? -24.301 -12.006 20.236 1.00 93.44 165 GLU A N 1
ATOM 1248 C CA . GLU A 1 165 ? -23.484 -13.109 20.755 1.00 93.44 165 GLU A CA 1
ATOM 1249 C C . GLU A 1 165 ? -23.374 -14.235 19.721 1.00 93.44 165 GLU A C 1
ATOM 1251 O O . GLU A 1 165 ? -22.270 -14.612 19.340 1.00 93.44 165 GLU A O 1
ATOM 1256 N N . GLY A 1 166 ? -24.502 -14.670 19.146 1.00 94.38 166 GLY A N 1
ATOM 1257 C CA . GLY A 1 166 ? -24.483 -15.673 18.077 1.00 94.38 166 GLY A CA 1
ATOM 1258 C C . GLY A 1 166 ? -23.716 -15.223 16.826 1.00 94.38 166 GLY A C 1
ATOM 1259 O O . GLY A 1 166 ? -23.065 -16.036 16.174 1.00 94.38 166 GLY A O 1
ATOM 1260 N N . LEU A 1 167 ? -23.750 -13.927 16.489 1.00 93.38 167 LEU A N 1
ATOM 1261 C CA . LEU A 1 167 ? -22.957 -13.379 15.386 1.00 93.38 167 LEU A CA 1
ATOM 1262 C C . LEU A 1 167 ? -21.459 -13.346 15.718 1.00 93.38 167 LEU A C 1
ATOM 1264 O O . LEU A 1 167 ? -20.652 -13.654 14.847 1.00 93.38 167 LEU A O 1
ATOM 1268 N N . ARG A 1 168 ? -21.082 -12.984 16.950 1.00 93.44 168 ARG A N 1
ATOM 1269 C CA . ARG A 1 168 ? -19.689 -13.023 17.414 1.00 93.44 168 ARG A CA 1
ATOM 1270 C C . ARG A 1 168 ? -19.137 -14.437 17.289 1.00 93.44 168 ARG A C 1
ATOM 1272 O O . ARG A 1 168 ? -18.085 -14.617 16.687 1.00 93.44 168 ARG A O 1
ATOM 1279 N N . ASP A 1 169 ? -19.875 -15.422 17.788 1.00 94.00 169 ASP A N 1
ATOM 1280 C CA . ASP A 1 169 ? -19.445 -16.819 17.773 1.00 94.00 169 ASP A CA 1
ATOM 1281 C C . ASP A 1 169 ? -19.286 -17.340 16.333 1.00 94.00 169 ASP A C 1
ATOM 1283 O O . ASP A 1 169 ? -18.330 -18.049 16.029 1.00 94.00 169 ASP A O 1
ATOM 1287 N N . ALA A 1 170 ? -20.162 -16.916 15.413 1.00 94.31 170 ALA A N 1
ATOM 1288 C CA . ALA A 1 170 ? -20.052 -17.243 13.990 1.00 94.31 170 ALA A CA 1
ATOM 1289 C C . ALA A 1 170 ? -18.861 -16.565 13.280 1.00 94.31 170 ALA A C 1
ATOM 1291 O O . ALA A 1 170 ? -18.341 -17.111 12.308 1.00 94.31 170 ALA A O 1
ATOM 1292 N N . LEU A 1 171 ? -18.443 -15.376 13.728 1.00 91.94 171 LEU A N 1
ATOM 1293 C CA . LEU A 1 171 ? -17.297 -14.639 13.174 1.00 91.94 171 LEU A CA 1
ATOM 1294 C C . LEU A 1 171 ? -15.948 -15.103 13.750 1.00 91.94 171 LEU A C 1
ATOM 1296 O O . LEU A 1 171 ? -14.905 -14.807 13.166 1.00 91.94 171 LEU A O 1
ATOM 1300 N N . GLY A 1 172 ? -15.965 -15.844 14.859 1.00 91.50 172 GLY A N 1
ATOM 1301 C CA . GLY A 1 172 ? -14.789 -16.448 15.478 1.00 91.50 172 GLY A CA 1
ATOM 1302 C C . GLY A 1 172 ? -14.113 -15.580 16.543 1.00 91.50 172 GLY A C 1
ATOM 1303 O O . GLY A 1 172 ? -14.562 -14.489 16.890 1.00 91.50 172 GLY A O 1
ATOM 1304 N N . GLU A 1 173 ? -12.996 -16.083 17.068 1.00 83.62 173 GLU A N 1
ATOM 1305 C CA . GLU A 1 173 ? -12.344 -15.589 18.295 1.00 83.62 173 GLU A CA 1
ATOM 1306 C C . GLU A 1 173 ? -11.846 -14.133 18.226 1.00 83.62 173 GLU A C 1
ATOM 1308 O O . GLU A 1 173 ? -11.671 -13.484 19.254 1.00 83.62 173 GLU A O 1
ATOM 1313 N N . GLY A 1 174 ? -11.642 -13.586 17.024 1.00 86.06 174 GLY A N 1
ATOM 1314 C CA . GLY A 1 174 ? -11.225 -12.193 16.829 1.00 86.06 174 GLY A CA 1
ATOM 1315 C C . GLY A 1 174 ? -12.363 -11.167 16.905 1.00 86.06 174 GLY A C 1
ATOM 1316 O O . GLY A 1 174 ? -12.096 -9.960 16.864 1.00 86.06 174 GLY A O 1
ATOM 1317 N N . ALA A 1 175 ? -13.619 -11.619 16.978 1.00 91.00 175 ALA A N 1
ATOM 1318 C CA . ALA A 1 175 ? -14.785 -10.751 16.999 1.00 91.00 175 ALA A CA 1
ATOM 1319 C C . ALA A 1 175 ? -15.055 -10.213 18.409 1.00 91.00 175 ALA A C 1
ATOM 1321 O O . ALA A 1 175 ? -15.170 -10.956 19.381 1.00 91.00 175 ALA A O 1
ATOM 1322 N N . VAL A 1 176 ? -15.214 -8.894 18.511 1.00 91.44 176 VAL A N 1
ATOM 1323 C CA . VAL A 1 176 ? -15.506 -8.209 19.772 1.00 91.44 176 VAL A CA 1
ATOM 1324 C C . VAL A 1 176 ? -16.797 -7.423 19.616 1.00 91.44 176 VAL A C 1
ATOM 1326 O O . VAL A 1 176 ? -16.940 -6.620 18.693 1.00 91.44 176 VAL A O 1
ATOM 1329 N N . ILE A 1 177 ? -17.738 -7.638 20.535 1.00 90.50 177 ILE A N 1
ATOM 1330 C CA . ILE A 1 177 ? -18.939 -6.809 20.631 1.00 90.50 177 ILE A CA 1
ATOM 1331 C C . ILE A 1 177 ? -18.543 -5.526 21.351 1.00 90.50 177 ILE A C 1
ATOM 1333 O O . ILE A 1 177 ? -18.159 -5.545 22.520 1.00 90.50 177 ILE A O 1
ATOM 1337 N N . LEU A 1 178 ? -18.623 -4.405 20.640 1.00 87.38 178 LEU A N 1
ATOM 1338 C CA . LEU A 1 178 ? -18.375 -3.104 21.241 1.00 87.38 178 LEU A CA 1
ATOM 1339 C C . LEU A 1 178 ? -19.522 -2.735 22.192 1.00 87.38 178 LEU A C 1
ATOM 1341 O O . LEU A 1 178 ? -20.692 -2.994 21.864 1.00 87.38 178 LEU A O 1
ATOM 1345 N N . PRO A 1 179 ? -19.210 -2.112 23.344 1.00 79.94 179 PRO A N 1
ATOM 1346 C CA . PRO A 1 179 ? -20.225 -1.671 24.286 1.00 79.94 179 PRO A CA 1
ATOM 1347 C C . PRO A 1 179 ? -21.219 -0.747 23.579 1.00 79.94 179 PRO A C 1
ATOM 1349 O O . PRO A 1 179 ? -20.843 0.217 22.912 1.00 79.94 179 PRO A O 1
ATOM 1352 N N . GLN A 1 180 ? -22.502 -1.074 23.700 1.00 69.31 180 GLN A N 1
ATOM 1353 C CA . GLN A 1 180 ? -23.583 -0.273 23.140 1.00 69.31 180 GLN A CA 1
ATOM 1354 C C . GLN A 1 180 ? -23.900 0.857 24.125 1.00 69.31 180 GLN A C 1
ATOM 1356 O O . GLN A 1 180 ? -24.368 0.601 25.232 1.00 69.31 180 GLN A O 1
ATOM 1361 N N . GLY A 1 181 ? -23.631 2.106 23.743 1.00 59.28 181 GLY A N 1
ATOM 1362 C CA . GLY A 1 181 ? -23.879 3.269 24.592 1.00 59.28 181 GLY A CA 1
ATOM 1363 C C . GLY A 1 181 ? -23.433 4.577 23.947 1.00 59.28 181 GLY A C 1
ATOM 1364 O O . GLY A 1 181 ? -22.657 4.584 22.994 1.00 59.28 181 GLY A O 1
ATOM 1365 N N . SER A 1 182 ? -23.944 5.696 24.461 1.00 45.16 182 SER A N 1
ATOM 1366 C CA . SER A 1 182 ? -23.452 7.021 24.081 1.00 45.16 182 SER A CA 1
ATOM 1367 C C . SER A 1 182 ? -22.011 7.162 24.561 1.00 45.16 182 SER A C 1
ATOM 1369 O O . SER A 1 182 ? -21.767 7.100 25.762 1.00 45.16 182 SER A O 1
ATOM 1371 N N . ILE A 1 183 ? -21.078 7.401 23.640 1.00 48.81 183 ILE A N 1
ATOM 1372 C CA . ILE A 1 183 ? -19.756 7.937 23.971 1.00 48.81 183 ILE A CA 1
ATOM 1373 C C . ILE A 1 183 ? -19.996 9.418 24.292 1.00 48.81 183 ILE A C 1
ATOM 1375 O O . ILE A 1 183 ? -20.024 10.256 23.393 1.00 48.81 183 ILE A O 1
ATOM 1379 N N . ARG A 1 184 ? -20.342 9.717 25.542 1.00 33.72 184 ARG A N 1
ATOM 1380 C CA . ARG A 1 184 ? -20.422 11.080 26.074 1.00 33.72 184 ARG A CA 1
ATOM 1381 C C . ARG A 1 184 ? -19.424 11.219 27.203 1.00 33.72 184 ARG A C 1
ATOM 1383 O O . ARG A 1 184 ? -19.319 10.248 27.982 1.00 33.72 184 ARG A O 1
#

Secondary structure (DSSP, 8-state):
--------------------------PPPHHHHHHHHHHHHHHHHHH-TTTS-HHHHHHHHHHHHHHHHHHHHHTTPPPPPHHHHHHHHHHHHHHHHHHHHHHHHH--GGGGS-HHHHHHHHHHH-HHHHHHHHHHHTSPPPPP---GGGG-TTS-HHHHHHHHHHHHHHH-TT------S---

Sequence (184 aa):
RRGSGGGGGKGEGEGEGKGGGGGGSSGISHGDLVQAALRMGAAQLLFLTDKTPPYAAVKETVEALRSEGKIHRERGRRALPESAIKFVNAVLRRVQREGAELLEEHTSPRDNVAGWLAKEWTESWGEEATRRMCERMMNEPRINLTPRFLFSPRLSGGERTAKLEGLRDALGEGAVILPQGSIR

InterPro domains:
  IPR006027 NusB/RsmB/TIM44 [PF01029] (33-97)
  IPR035926 NusB-like superfamily [G3DSA:1.10.940.10] (29-112)
  IPR035926 NusB-like superfamily [SSF48013] (33-108)

pLDDT: mean 84.01, std 21.14, range [29.47, 98.44]